Protein AF-A0A094IET1-F1 (afdb_monomer_lite)

Radius of gyration: 35.55 Å; chains: 1; bounding box: 64×33×106 Å

Sequence (280 aa):
ASGRKVSKEGTVVDANGDTIARLTDGDVSRCAGKEIDDEGDVVDGKGNRVGSVMLLADIPAPEEPKESPEEAEERKQLEQDKNLAKQMASCVQQSIDKIQPILKMITEAIESAERQPKEELDEQKLVDTVKPLLEQGGQILQEANGVIRGLDPDGRIQANAKHKSASREATPEEYHLAEVLKELAGNVSQTIEGAKKKIAGMPHAKKELNPLWALLAEPLGQILAAVGLLLSGVLGLVGKLLSGLGLGGLVNNLLGGLGIKGILEGLGLGSVTKSLTGRK

Secondary structure (DSSP, 8-state):
-TT-BB-TTSEEE-TTS-EEEEEEEE-HHHHBTPEE-TTSEEE-TTS-EEEEEEETTTSPPP------HHHHHHHHHHHHHHHHHHHHHHHHHHHHHHHHHHHHHHHHHHHHHHTS-TTT--HHHHHHHHHHHHHHHHHHHHHHHHHHHHH-TT-HHHHHHHHHHHHT---HHHHHHHHHHHHHHHHHHHHHHHHHHHGGG-HHHHHHHTGGGHHHHHHHHHHHHHHT---HHHHHHHHHHHHHTT-HHHHHHHHHHTTTHHHHHHTTTHHHHHTTS---

Structure (mmCIF, N/CA/C/O backbone):
data_AF-A0A094IET1-F1
#
_entry.id   AF-A0A094IET1-F1
#
loop_
_atom_site.group_PDB
_atom_site.id
_atom_site.type_symbol
_atom_site.label_atom_id
_atom_site.label_alt_id
_atom_site.label_comp_id
_atom_site.label_asym_id
_atom_site.label_entity_id
_atom_site.label_seq_id
_atom_site.pdbx_PDB_ins_code
_atom_site.Cartn_x
_atom_site.Cartn_y
_atom_site.Cartn_z
_atom_site.occupancy
_atom_site.B_iso_or_equiv
_atom_site.auth_seq_id
_atom_site.auth_comp_id
_atom_site.auth_asym_id
_atom_site.auth_atom_id
_atom_site.pdbx_PDB_model_num
ATOM 1 N N . ALA A 1 1 ? 27.327 -2.718 -64.762 1.00 59.81 1 ALA A N 1
ATOM 2 C CA . ALA A 1 1 ? 26.187 -2.009 -65.386 1.00 59.81 1 ALA A CA 1
ATOM 3 C C . ALA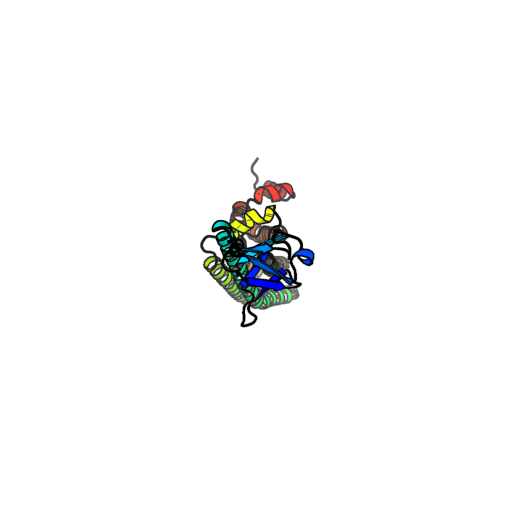 A 1 1 ? 26.502 -1.488 -66.802 1.00 59.81 1 ALA A C 1
ATOM 5 O O . ALA A 1 1 ? 25.695 -0.734 -67.335 1.00 59.81 1 ALA A O 1
ATOM 6 N N . SER A 1 2 ? 27.608 -1.932 -67.418 1.00 72.31 2 SER A N 1
ATOM 7 C CA . SER A 1 2 ? 28.093 -1.466 -68.726 1.00 72.31 2 SER A CA 1
ATOM 8 C C . SER A 1 2 ? 27.047 -1.539 -69.844 1.00 72.31 2 SER A C 1
ATOM 10 O O . SER A 1 2 ? 26.213 -2.454 -69.865 1.00 72.31 2 SER A O 1
ATOM 12 N N . GLY A 1 3 ? 27.063 -0.536 -70.725 1.00 72.12 3 GLY A N 1
ATOM 13 C CA . GLY A 1 3 ? 26.181 -0.399 -71.888 1.00 72.12 3 GLY A CA 1
ATOM 14 C C . GLY A 1 3 ? 24.746 0.034 -71.566 1.00 72.12 3 GLY A C 1
ATOM 15 O O . GLY A 1 3 ? 23.892 0.095 -72.453 1.00 72.12 3 GLY A O 1
ATOM 16 N N . ARG A 1 4 ? 24.434 0.319 -70.293 1.00 83.50 4 ARG A N 1
ATOM 17 C CA . ARG A 1 4 ? 23.112 0.798 -69.852 1.00 83.50 4 ARG A CA 1
ATOM 18 C C . ARG A 1 4 ? 23.109 2.307 -69.639 1.00 83.50 4 ARG A C 1
ATOM 20 O O . ARG A 1 4 ? 24.157 2.940 -69.553 1.00 83.50 4 ARG A O 1
ATOM 27 N N . LYS A 1 5 ? 21.907 2.884 -69.560 1.00 85.50 5 LYS A N 1
ATOM 28 C CA . LYS A 1 5 ? 21.706 4.328 -69.404 1.00 85.50 5 LYS A CA 1
ATOM 29 C C . LYS A 1 5 ? 21.165 4.687 -68.030 1.00 85.50 5 LYS A C 1
ATOM 31 O O . LYS A 1 5 ? 20.349 3.955 -67.474 1.00 85.50 5 LYS A O 1
ATOM 36 N N . VAL A 1 6 ? 21.585 5.843 -67.523 1.00 86.81 6 VAL A N 1
ATOM 37 C CA . VAL A 1 6 ? 21.061 6.414 -66.274 1.00 86.81 6 VAL A CA 1
ATOM 38 C C . VAL A 1 6 ? 19.682 7.039 -66.527 1.00 86.81 6 VAL A C 1
ATOM 40 O O . VAL A 1 6 ? 19.476 7.728 -67.529 1.00 86.81 6 VAL A O 1
ATOM 43 N N . SER A 1 7 ? 18.729 6.801 -65.631 1.00 86.06 7 SER A N 1
ATOM 44 C CA . SER A 1 7 ? 17.385 7.384 -65.636 1.00 86.06 7 SER A CA 1
ATOM 45 C C . SER A 1 7 ? 17.404 8.876 -65.270 1.00 86.06 7 SER A C 1
ATOM 47 O O . SER A 1 7 ? 18.444 9.439 -64.918 1.00 86.06 7 SER A O 1
ATOM 49 N N . LYS A 1 8 ? 16.245 9.544 -65.331 1.00 85.62 8 LYS A N 1
ATOM 50 C CA . LYS A 1 8 ? 16.121 10.948 -64.889 1.00 85.62 8 LYS A CA 1
ATOM 51 C C . LYS A 1 8 ? 16.218 11.086 -63.369 1.00 85.62 8 LYS A C 1
ATOM 53 O O . LYS A 1 8 ? 16.448 12.176 -62.862 1.00 85.62 8 LYS A O 1
ATOM 58 N N . GLU A 1 9 ? 16.066 9.976 -62.664 1.00 81.19 9 GLU A N 1
ATOM 59 C CA . GLU A 1 9 ? 16.089 9.852 -61.216 1.00 81.19 9 GLU A CA 1
ATOM 60 C C . GLU A 1 9 ? 17.484 9.452 -60.695 1.00 81.19 9 GLU A C 1
ATOM 62 O O . GLU A 1 9 ? 17.670 9.280 -59.491 1.00 81.19 9 GLU A O 1
ATOM 67 N N . GLY A 1 10 ? 18.480 9.307 -61.582 1.00 83.38 10 GLY A N 1
ATOM 68 C CA . GLY A 1 10 ? 19.846 8.926 -61.207 1.00 83.38 10 GLY A CA 1
ATOM 69 C C . GLY A 1 10 ? 20.001 7.435 -60.895 1.00 83.38 10 GLY A C 1
ATOM 70 O O . GLY A 1 10 ? 20.900 7.047 -60.150 1.00 83.38 10 GLY A O 1
ATOM 71 N N . THR A 1 11 ? 19.122 6.591 -61.432 1.00 87.00 11 THR A N 1
ATOM 72 C CA . THR A 1 11 ? 19.126 5.136 -61.238 1.00 87.00 11 THR A CA 1
ATOM 73 C C . THR A 1 11 ? 19.386 4.399 -62.548 1.00 87.00 11 THR A C 1
ATOM 75 O O . THR A 1 11 ? 19.194 4.941 -63.632 1.00 87.00 11 THR A O 1
ATOM 78 N N . VAL A 1 12 ? 19.845 3.155 -62.472 1.00 87.62 12 VAL A N 1
ATOM 79 C CA . VAL A 1 12 ? 20.101 2.306 -63.641 1.00 87.62 12 VAL A CA 1
ATOM 80 C C . VAL A 1 12 ? 19.216 1.083 -63.532 1.00 87.62 12 VAL A C 1
ATOM 82 O O . VAL A 1 12 ? 19.286 0.372 -62.530 1.00 87.62 12 VAL A O 1
ATOM 85 N N . VAL A 1 13 ? 18.402 0.842 -64.556 1.00 85.75 13 VAL A N 1
ATOM 86 C CA . VAL A 1 13 ? 17.467 -0.287 -64.607 1.00 85.75 13 VAL A CA 1
ATOM 87 C C . VAL A 1 13 ? 17.953 -1.373 -65.562 1.00 85.75 13 VAL A C 1
ATOM 89 O O . VAL A 1 13 ? 18.669 -1.094 -66.529 1.00 85.75 13 VAL A O 1
ATOM 92 N N . ASP A 1 14 ? 17.598 -2.620 -65.282 1.00 83.56 14 ASP A N 1
ATOM 93 C CA . ASP A 1 14 ? 17.849 -3.753 -66.163 1.00 83.56 14 ASP A CA 1
ATOM 94 C C . ASP A 1 14 ? 16.720 -3.964 -67.195 1.00 83.56 14 ASP A C 1
ATOM 96 O O . ASP A 1 14 ? 15.820 -3.137 -67.348 1.00 83.56 14 ASP A O 1
ATOM 100 N N . ALA A 1 15 ? 16.792 -5.062 -67.954 1.00 79.50 15 ALA A N 1
ATOM 101 C CA . ALA A 1 15 ? 15.820 -5.381 -69.002 1.00 79.50 15 ALA A CA 1
ATOM 102 C C . ALA A 1 15 ? 14.432 -5.775 -68.461 1.00 79.50 15 ALA A C 1
ATOM 104 O O . ALA A 1 15 ? 13.459 -5.720 -69.211 1.00 79.50 15 ALA A O 1
ATOM 105 N N . ASN A 1 16 ? 14.339 -6.154 -67.185 1.00 75.44 16 ASN A N 1
ATOM 106 C CA . ASN A 1 16 ? 13.088 -6.489 -66.509 1.00 75.44 16 ASN A CA 1
ATOM 107 C C . ASN A 1 16 ? 12.439 -5.250 -65.867 1.00 75.44 16 ASN A C 1
ATOM 109 O O . ASN A 1 16 ? 11.301 -5.323 -65.409 1.00 75.44 16 ASN A O 1
ATOM 113 N N . GLY A 1 17 ? 13.137 -4.108 -65.877 1.00 75.31 17 GLY A N 1
ATOM 114 C CA . GLY A 1 17 ? 12.711 -2.870 -65.228 1.00 75.31 17 GLY A CA 1
ATOM 115 C C . GLY A 1 17 ? 13.178 -2.745 -63.776 1.00 75.31 17 GLY A C 1
ATOM 116 O O . GLY A 1 17 ? 12.810 -1.775 -63.113 1.00 75.31 17 GLY A O 1
ATOM 117 N N . ASP A 1 18 ? 14.005 -3.671 -63.288 1.00 80.88 18 ASP A N 1
ATOM 118 C CA . ASP A 1 18 ? 14.510 -3.656 -61.918 1.00 80.88 18 ASP A CA 1
ATOM 119 C C . ASP A 1 18 ? 15.703 -2.708 -61.792 1.00 80.88 18 ASP A C 1
ATOM 121 O O . ASP A 1 18 ? 16.569 -2.643 -62.666 1.00 80.88 18 ASP A O 1
ATOM 125 N N . THR A 1 19 ? 15.776 -1.955 -60.691 1.00 83.56 19 THR A N 1
ATOM 126 C CA . THR A 1 19 ? 16.899 -1.034 -60.468 1.00 83.56 19 THR A CA 1
ATOM 127 C C . THR A 1 19 ? 18.116 -1.803 -59.964 1.00 83.56 19 THR A C 1
ATOM 129 O O . THR A 1 19 ? 18.064 -2.428 -58.911 1.00 83.56 19 THR A O 1
ATOM 132 N N . ILE A 1 20 ? 19.228 -1.721 -60.694 1.00 84.75 20 ILE A N 1
ATOM 133 C CA . ILE A 1 20 ? 20.457 -2.484 -60.431 1.00 84.75 20 ILE A CA 1
ATOM 134 C C . ILE A 1 20 ? 21.641 -1.617 -59.988 1.00 84.75 20 ILE A C 1
ATOM 136 O O . ILE A 1 20 ? 22.591 -2.132 -59.403 1.00 84.75 20 ILE A O 1
ATOM 140 N N . ALA A 1 21 ? 21.610 -0.308 -60.246 1.00 84.75 21 ALA A N 1
ATOM 141 C CA . ALA A 1 21 ? 22.667 0.618 -59.839 1.00 84.75 21 ALA A CA 1
ATOM 142 C C . ALA A 1 21 ? 22.110 2.017 -59.560 1.00 84.75 21 ALA A C 1
ATOM 144 O O . ALA A 1 21 ? 21.027 2.374 -60.033 1.00 84.75 21 ALA A O 1
ATOM 145 N N . ARG A 1 22 ? 22.867 2.828 -58.822 1.00 87.62 22 ARG A N 1
ATOM 146 C CA . ARG A 1 22 ? 22.535 4.226 -58.536 1.00 87.62 22 ARG A CA 1
ATOM 147 C C . ARG A 1 22 ? 23.748 5.119 -58.757 1.00 87.62 22 ARG A C 1
ATOM 149 O O . ARG A 1 22 ? 24.870 4.716 -58.469 1.00 87.62 22 ARG A O 1
ATOM 156 N N . LEU A 1 23 ? 23.509 6.330 -59.254 1.00 87.31 23 LEU A N 1
ATOM 157 C CA . LEU A 1 23 ? 24.521 7.375 -59.359 1.00 87.31 23 LEU A CA 1
ATOM 158 C C . LEU A 1 23 ? 25.031 7.732 -57.957 1.00 87.31 23 LEU A C 1
ATOM 160 O O . LEU A 1 23 ? 24.242 8.112 -57.089 1.00 87.31 23 LEU A O 1
ATOM 164 N N . THR A 1 24 ? 26.334 7.581 -57.743 1.00 84.25 24 THR A N 1
ATOM 165 C CA . THR A 1 24 ? 27.020 7.910 -56.485 1.00 84.25 24 THR A CA 1
ATOM 166 C C . THR A 1 24 ? 27.836 9.193 -56.592 1.00 84.25 24 THR A C 1
ATOM 168 O O . THR A 1 24 ? 28.062 9.842 -55.574 1.00 84.25 24 THR A O 1
ATOM 171 N N . ASP A 1 25 ? 28.225 9.586 -57.807 1.00 83.25 25 ASP A N 1
ATOM 172 C CA . ASP A 1 25 ? 28.985 10.805 -58.085 1.00 83.25 25 ASP A CA 1
ATOM 173 C C . ASP A 1 25 ? 28.524 11.463 -59.399 1.00 83.25 25 ASP A C 1
ATOM 175 O O . ASP A 1 25 ? 28.204 10.774 -60.371 1.00 83.25 25 ASP A O 1
ATOM 179 N N . GLY A 1 26 ? 28.501 12.799 -59.436 1.00 83.88 26 GLY A N 1
ATOM 180 C CA . GLY A 1 26 ? 28.049 13.604 -60.580 1.00 83.88 26 GLY A CA 1
ATOM 181 C C . GLY A 1 26 ? 26.620 14.169 -60.475 1.00 83.88 26 GLY A C 1
ATOM 182 O O . GLY A 1 26 ? 25.814 13.783 -59.632 1.00 83.88 26 GLY A O 1
ATOM 183 N N . ASP A 1 27 ? 26.299 15.129 -61.350 1.00 85.56 27 ASP A N 1
ATOM 184 C CA . ASP A 1 27 ? 24.968 15.756 -61.418 1.00 85.56 27 ASP A CA 1
ATOM 185 C C . ASP A 1 27 ? 24.009 14.884 -62.243 1.00 85.56 27 ASP A C 1
ATOM 187 O O . ASP A 1 27 ? 24.266 14.598 -63.419 1.00 85.56 27 ASP A O 1
ATOM 191 N N . VAL A 1 28 ? 22.875 14.503 -61.647 1.00 87.25 28 VAL A N 1
ATOM 192 C CA . VAL A 1 28 ? 21.819 13.693 -62.278 1.00 87.25 28 VAL A CA 1
ATOM 193 C C . VAL A 1 28 ? 21.361 14.300 -63.605 1.00 87.25 28 VAL A C 1
ATOM 195 O O . VAL A 1 28 ? 21.174 13.575 -64.579 1.00 87.25 28 VAL A O 1
ATOM 198 N N . SER A 1 29 ? 21.269 15.627 -63.695 1.00 84.75 29 SER A N 1
ATOM 199 C CA . SER A 1 29 ? 20.836 16.324 -64.915 1.00 84.75 29 SER A CA 1
ATOM 200 C C . SER A 1 29 ? 21.821 16.145 -66.072 1.00 84.75 29 SER A C 1
ATOM 202 O O . SER A 1 29 ? 21.431 16.173 -67.239 1.00 84.75 29 SER A O 1
ATOM 204 N N . ARG A 1 30 ? 23.109 15.961 -65.756 1.00 84.56 30 ARG A N 1
ATOM 205 C CA . ARG A 1 30 ? 24.185 15.748 -66.736 1.00 84.56 30 ARG A CA 1
ATOM 206 C C . ARG A 1 30 ? 24.368 14.271 -67.084 1.00 84.56 30 ARG A C 1
ATOM 208 O O . ARG A 1 30 ? 24.787 13.971 -68.203 1.00 84.56 30 ARG A O 1
ATOM 215 N N . CYS A 1 31 ? 24.044 13.383 -66.146 1.00 85.88 31 CYS A N 1
ATOM 216 C CA . CYS A 1 31 ? 24.203 11.936 -66.270 1.00 85.88 31 CYS A CA 1
ATOM 217 C C . CYS A 1 31 ? 22.974 11.242 -66.880 1.00 85.88 31 CYS A C 1
ATOM 219 O O . CYS A 1 31 ? 23.114 10.196 -67.508 1.00 85.88 31 CYS A O 1
ATOM 221 N N . ALA A 1 32 ? 21.776 11.816 -66.748 1.00 87.44 32 ALA A N 1
ATOM 222 C CA . ALA A 1 32 ? 20.548 11.233 -67.280 1.00 87.44 32 ALA A CA 1
ATOM 223 C C . ALA A 1 32 ? 20.629 11.004 -68.802 1.00 87.44 32 ALA A C 1
ATOM 225 O O . ALA A 1 32 ? 20.955 11.898 -69.587 1.00 87.44 32 ALA A O 1
ATOM 226 N N . GLY A 1 33 ? 20.318 9.781 -69.230 1.00 83.56 33 GLY A N 1
ATOM 227 C CA . GLY A 1 33 ? 20.360 9.343 -70.626 1.00 83.56 33 GLY A CA 1
ATOM 228 C C . GLY A 1 33 ? 21.762 9.078 -71.189 1.00 83.56 33 GLY A C 1
ATOM 229 O O . GLY A 1 33 ? 21.866 8.737 -72.372 1.00 83.56 33 GLY A O 1
ATOM 230 N N . LYS A 1 34 ? 22.820 9.229 -70.380 1.00 87.56 34 LYS A N 1
ATOM 231 C CA . LYS A 1 34 ? 24.206 8.895 -70.737 1.00 87.56 34 LYS A CA 1
ATOM 232 C C . LYS A 1 34 ? 24.506 7.422 -70.493 1.00 87.56 34 LYS A C 1
ATOM 234 O O . LYS A 1 34 ? 23.811 6.773 -69.715 1.00 87.56 34 LYS A O 1
ATOM 239 N N . GLU A 1 35 ? 25.499 6.916 -71.213 1.00 86.50 35 GLU A N 1
ATOM 240 C CA . GLU A 1 35 ? 25.913 5.515 -71.170 1.00 86.50 35 GLU A CA 1
ATOM 241 C C . GLU A 1 35 ? 26.947 5.293 -70.067 1.00 86.50 35 GLU A C 1
ATOM 243 O O . GLU A 1 35 ? 27.701 6.204 -69.719 1.00 86.50 35 GLU A O 1
ATOM 248 N N . ILE A 1 36 ? 26.924 4.093 -69.498 1.00 87.00 36 ILE A N 1
ATOM 249 C CA . ILE A 1 36 ? 27.855 3.647 -68.466 1.00 87.00 36 ILE A CA 1
ATOM 250 C C . ILE A 1 36 ? 28.893 2.751 -69.130 1.00 87.00 36 ILE A C 1
ATOM 252 O O . ILE A 1 36 ? 28.515 1.812 -69.838 1.00 87.00 36 ILE A O 1
ATOM 256 N N . ASP A 1 37 ? 30.168 3.028 -68.898 1.00 85.19 37 ASP A N 1
ATOM 257 C CA . ASP A 1 37 ? 31.270 2.223 -69.416 1.00 85.19 37 ASP A CA 1
ATOM 258 C C . ASP A 1 37 ? 31.523 0.945 -68.588 1.00 85.19 37 ASP A C 1
ATOM 260 O O . ASP A 1 37 ? 30.786 0.598 -67.654 1.00 85.19 37 ASP A O 1
ATOM 264 N N . ASP A 1 38 ? 32.559 0.200 -68.974 1.00 82.44 38 ASP A N 1
ATOM 265 C CA . ASP A 1 38 ? 32.956 -1.051 -68.321 1.00 82.44 38 ASP A CA 1
ATOM 266 C C . ASP A 1 38 ? 33.498 -0.848 -66.899 1.00 82.44 38 ASP A C 1
ATOM 268 O O . ASP A 1 38 ? 33.454 -1.781 -66.095 1.00 82.44 38 ASP A O 1
ATOM 272 N N . GLU A 1 39 ? 33.945 0.365 -66.567 1.00 77.75 39 GLU A N 1
ATOM 273 C CA . GLU A 1 39 ? 34.482 0.730 -65.253 1.00 77.75 39 GLU A CA 1
ATOM 274 C C . GLU A 1 39 ? 33.386 1.233 -64.294 1.00 77.75 39 GLU A C 1
ATOM 276 O O . GLU A 1 39 ? 33.632 1.400 -63.101 1.00 77.75 39 GLU A O 1
ATOM 281 N N . GLY A 1 40 ? 32.146 1.391 -64.777 1.00 80.38 40 GLY A N 1
ATOM 282 C CA . GLY A 1 40 ? 31.022 1.893 -63.980 1.00 80.38 40 GLY A CA 1
ATOM 283 C C . GLY A 1 40 ? 30.913 3.417 -63.979 1.00 80.38 40 GLY A C 1
ATOM 284 O O . GLY A 1 40 ? 30.133 3.985 -63.210 1.00 80.38 40 GLY A O 1
ATOM 285 N N . ASP A 1 41 ? 31.643 4.083 -64.863 1.00 87.50 41 ASP A N 1
ATOM 286 C CA . ASP A 1 41 ? 31.614 5.521 -65.024 1.00 87.50 41 ASP A CA 1
ATOM 287 C C . ASP A 1 41 ? 30.605 5.948 -66.091 1.00 87.50 41 ASP A C 1
ATOM 289 O O . ASP A 1 41 ? 30.363 5.280 -67.095 1.00 87.50 41 ASP A O 1
ATOM 293 N N . VAL A 1 42 ? 29.961 7.088 -65.849 1.00 88.75 42 VAL A N 1
ATOM 294 C CA . VAL A 1 42 ? 28.991 7.678 -66.770 1.00 88.75 42 VAL A CA 1
ATOM 295 C C . VAL A 1 42 ? 29.744 8.580 -67.734 1.00 88.75 42 VAL A C 1
ATOM 297 O O . VAL A 1 42 ? 30.345 9.569 -67.308 1.00 88.75 42 VAL A O 1
ATOM 300 N N . VAL A 1 43 ? 29.673 8.284 -69.031 1.00 88.50 43 VAL A N 1
ATOM 301 C CA . VAL A 1 43 ? 30.421 9.002 -70.073 1.00 88.50 43 VAL A CA 1
ATOM 302 C C . VAL A 1 43 ? 29.513 9.823 -70.989 1.00 88.50 43 VAL A C 1
ATOM 304 O O . VAL A 1 43 ? 28.387 9.446 -71.323 1.00 88.50 43 VAL A O 1
ATOM 307 N N . ASP A 1 44 ? 29.987 10.998 -71.403 1.00 85.12 44 ASP A N 1
ATOM 308 C CA . ASP A 1 44 ? 29.312 11.813 -72.411 1.00 85.12 44 ASP A CA 1
ATOM 309 C C . ASP A 1 44 ? 29.569 11.304 -73.844 1.00 85.12 44 ASP A C 1
ATOM 311 O O . ASP A 1 44 ? 30.369 10.406 -74.086 1.00 85.12 44 ASP A O 1
ATOM 315 N N . GLY A 1 45 ? 28.904 11.899 -74.842 1.00 79.69 45 GLY A N 1
ATOM 316 C CA . GLY A 1 45 ? 29.069 11.501 -76.250 1.00 79.69 45 GLY A CA 1
ATOM 317 C C . GLY A 1 45 ? 30.455 11.792 -76.848 1.00 79.69 45 GLY A C 1
ATOM 318 O O . GLY A 1 45 ? 30.673 11.502 -78.019 1.00 79.69 45 GLY A O 1
ATOM 319 N N . LYS A 1 46 ? 31.369 12.399 -76.080 1.00 80.62 46 LYS A N 1
ATOM 320 C CA . LYS A 1 46 ? 32.776 12.622 -76.435 1.00 80.62 46 LYS A CA 1
ATOM 321 C C . LYS A 1 46 ? 33.715 11.684 -75.658 1.00 80.62 46 LYS A C 1
ATOM 323 O O . LYS A 1 46 ? 34.925 11.802 -75.826 1.00 80.62 46 LYS A O 1
ATOM 328 N N . GLY A 1 47 ? 33.175 10.784 -74.832 1.00 78.06 47 GLY A N 1
ATOM 329 C CA . GLY A 1 47 ? 33.936 9.853 -74.001 1.00 78.06 47 GLY A CA 1
ATOM 330 C C . GLY A 1 47 ? 34.484 10.461 -72.708 1.00 78.06 47 GLY A C 1
ATOM 331 O O . GLY A 1 47 ? 35.348 9.856 -72.085 1.00 78.06 47 GLY A O 1
ATOM 332 N N . ASN A 1 48 ? 34.027 11.649 -72.290 1.00 84.94 48 ASN A N 1
ATOM 333 C CA . ASN A 1 48 ? 34.460 12.226 -71.015 1.00 84.94 48 ASN A CA 1
ATOM 334 C C . ASN A 1 48 ? 33.588 11.714 -69.869 1.00 84.94 48 ASN A C 1
ATOM 336 O O . ASN A 1 48 ? 32.359 11.746 -69.963 1.00 84.94 48 ASN A O 1
ATOM 340 N N . ARG A 1 49 ? 34.224 11.350 -68.753 1.00 89.12 49 ARG A N 1
ATOM 341 C CA . ARG A 1 49 ? 33.559 11.010 -67.491 1.00 89.12 49 ARG A CA 1
ATOM 342 C C . ARG A 1 49 ? 32.785 12.212 -66.938 1.00 89.12 49 ARG A C 1
ATOM 344 O O . ARG A 1 49 ? 33.356 13.280 -66.715 1.00 89.12 49 ARG A O 1
ATOM 351 N N . VAL A 1 50 ? 31.486 12.038 -66.707 1.00 88.56 50 VAL A N 1
ATOM 352 C CA . VAL A 1 50 ? 30.575 13.049 -66.133 1.00 88.56 50 VAL A CA 1
ATOM 353 C C . VAL A 1 50 ? 29.952 12.630 -64.799 1.00 88.56 50 VAL A C 1
ATOM 355 O O . VAL A 1 50 ? 29.356 13.477 -64.132 1.00 88.56 50 VAL A O 1
ATOM 358 N N . GLY A 1 51 ? 30.109 11.367 -64.402 1.00 88.56 51 GLY A N 1
ATOM 359 C CA . GLY A 1 51 ? 29.660 10.825 -63.121 1.00 88.56 51 GLY A CA 1
ATOM 360 C C . GLY A 1 51 ? 30.074 9.365 -62.956 1.00 88.56 51 GLY A C 1
ATOM 361 O O . GLY A 1 51 ? 30.781 8.830 -63.807 1.00 88.56 51 GLY A O 1
ATOM 362 N N . SER A 1 52 ? 29.617 8.720 -61.885 1.00 87.06 52 SER A N 1
ATOM 363 C CA . SER A 1 52 ? 29.888 7.307 -61.597 1.00 87.06 52 SER A CA 1
ATOM 364 C C . SER A 1 52 ? 28.688 6.649 -60.928 1.00 87.06 52 SER A C 1
ATOM 366 O O . SER A 1 52 ? 27.966 7.288 -60.154 1.00 87.06 52 SER A O 1
ATOM 368 N N . VAL A 1 53 ? 28.446 5.381 -61.253 1.00 86.00 53 VAL A N 1
ATOM 369 C CA . VAL A 1 53 ? 27.356 4.589 -60.679 1.00 86.00 53 VAL A CA 1
ATOM 370 C C . VAL A 1 53 ? 27.918 3.438 -59.858 1.00 86.00 53 VAL A C 1
ATOM 372 O O . VAL A 1 53 ? 28.866 2.772 -60.257 1.00 86.00 53 VAL A O 1
ATOM 375 N N . MET A 1 54 ? 27.276 3.147 -58.732 1.00 82.81 54 MET A N 1
ATOM 376 C CA . MET A 1 54 ? 27.584 1.970 -57.925 1.00 82.81 54 MET A CA 1
ATOM 377 C C . MET A 1 54 ? 26.409 0.999 -57.976 1.00 82.81 54 MET A C 1
ATOM 379 O O . MET A 1 54 ? 25.243 1.412 -57.946 1.00 82.81 54 MET A O 1
ATOM 383 N N . LEU A 1 55 ? 26.702 -0.296 -58.104 1.00 82.19 55 LEU A N 1
ATOM 384 C CA . LEU A 1 55 ? 25.670 -1.328 -58.088 1.00 82.19 55 LEU A CA 1
ATOM 385 C C . LEU A 1 55 ? 24.970 -1.321 -56.731 1.00 82.19 55 LEU A C 1
ATOM 387 O O . LEU A 1 55 ? 25.615 -1.197 -55.696 1.00 82.19 55 LEU A O 1
ATOM 391 N N . LEU A 1 56 ? 23.651 -1.499 -56.730 1.00 72.00 56 LEU A N 1
ATOM 392 C CA . LEU A 1 56 ? 22.870 -1.554 -55.490 1.00 72.00 56 LEU A CA 1
ATOM 393 C C . LEU A 1 56 ? 23.312 -2.697 -54.567 1.00 72.00 56 LEU A C 1
ATOM 395 O O . LEU A 1 56 ? 23.216 -2.552 -53.356 1.00 72.00 56 LEU A O 1
ATOM 399 N N . ALA A 1 57 ? 23.833 -3.791 -55.130 1.00 67.38 57 ALA A N 1
ATOM 400 C CA . ALA A 1 57 ? 24.413 -4.898 -54.370 1.00 67.38 57 ALA A CA 1
ATOM 401 C C . ALA A 1 57 ? 25.724 -4.526 -53.646 1.00 67.38 57 ALA A C 1
ATOM 403 O O . ALA A 1 57 ? 26.051 -5.151 -52.641 1.00 67.38 57 ALA A O 1
ATOM 404 N N . ASP A 1 58 ? 26.435 -3.505 -54.135 1.00 67.69 58 ASP A N 1
ATOM 405 C CA . ASP A 1 58 ? 27.718 -3.034 -53.599 1.00 67.69 58 ASP A CA 1
ATOM 406 C C . ASP A 1 58 ? 27.561 -1.775 -52.729 1.00 67.69 58 ASP A C 1
ATOM 408 O O . ASP A 1 58 ? 28.522 -1.328 -52.104 1.00 67.69 58 ASP A O 1
ATOM 412 N N . ILE A 1 59 ? 26.356 -1.189 -52.667 1.00 63.38 59 ILE A N 1
ATOM 413 C CA . ILE A 1 59 ? 26.020 -0.161 -51.678 1.00 63.38 59 ILE A CA 1
ATOM 414 C C . ILE A 1 59 ? 25.870 -0.882 -50.337 1.00 63.38 59 ILE A C 1
ATOM 416 O O . ILE A 1 59 ? 24.902 -1.632 -50.180 1.00 63.38 59 ILE A O 1
ATOM 420 N N . PRO A 1 60 ? 26.783 -0.686 -49.361 1.00 58.72 60 PRO A N 1
ATOM 421 C CA . PRO A 1 60 ? 26.571 -1.231 -48.031 1.00 58.72 60 PRO A CA 1
ATOM 422 C C . PRO A 1 60 ? 25.226 -0.704 -47.532 1.00 58.72 60 PRO A C 1
ATOM 424 O O . PRO A 1 60 ? 24.989 0.508 -47.529 1.00 58.72 60 PRO A O 1
ATOM 427 N N . ALA A 1 61 ? 24.318 -1.620 -47.184 1.00 58.62 61 ALA A N 1
ATOM 428 C CA . ALA A 1 61 ? 23.056 -1.252 -46.563 1.00 58.62 61 ALA A CA 1
ATOM 429 C C . ALA A 1 61 ? 23.364 -0.317 -45.381 1.00 58.62 61 ALA A C 1
ATOM 431 O O . ALA A 1 61 ? 24.345 -0.575 -44.674 1.00 58.62 61 ALA A O 1
ATOM 432 N N . PRO A 1 62 ? 22.583 0.758 -45.158 1.00 56.12 62 PRO A N 1
ATOM 433 C CA . PRO A 1 62 ? 22.727 1.543 -43.943 1.00 56.12 62 PRO A CA 1
ATOM 434 C C . PRO A 1 62 ? 22.695 0.570 -42.768 1.00 56.12 62 PRO A C 1
ATOM 436 O O . PRO A 1 62 ? 21.726 -0.178 -42.628 1.00 56.12 62 PRO A O 1
ATOM 439 N N . GLU A 1 63 ? 23.767 0.515 -41.978 1.00 56.56 63 GLU A N 1
ATOM 440 C CA . GLU A 1 63 ? 23.724 -0.234 -40.732 1.00 56.56 63 GLU A CA 1
ATOM 441 C C . GLU A 1 63 ? 22.633 0.428 -39.892 1.00 56.56 63 GLU A C 1
ATOM 443 O O . GLU A 1 63 ? 22.788 1.565 -39.440 1.00 56.56 63 GLU A O 1
ATOM 448 N N . GLU A 1 64 ? 21.486 -0.242 -39.744 1.00 55.28 64 GLU A N 1
ATOM 449 C CA . GLU A 1 64 ? 20.522 0.148 -38.723 1.00 55.28 64 GLU A CA 1
ATOM 450 C C . GLU A 1 64 ? 21.298 0.246 -37.405 1.00 55.28 64 GLU A C 1
ATOM 452 O O . GLU A 1 64 ? 22.103 -0.655 -37.133 1.00 55.28 64 GLU A O 1
ATOM 457 N N . PRO A 1 65 ? 21.122 1.317 -36.607 1.00 56.88 65 PRO A N 1
ATOM 458 C CA . PRO A 1 65 ? 21.783 1.423 -35.319 1.00 56.88 65 PRO A CA 1
ATOM 459 C C . PRO A 1 65 ? 21.488 0.158 -34.512 1.00 56.88 65 PRO A C 1
ATOM 461 O O . PRO A 1 65 ? 20.369 -0.047 -34.039 1.00 56.88 65 PRO A O 1
ATOM 464 N N . LYS A 1 66 ? 22.479 -0.731 -34.402 1.00 64.19 66 LYS A N 1
ATOM 465 C CA . LYS A 1 66 ? 22.383 -1.904 -33.544 1.00 64.19 66 LYS A CA 1
ATOM 466 C C . LYS A 1 66 ? 22.470 -1.376 -32.126 1.00 64.19 66 LYS A C 1
ATOM 468 O O . LYS A 1 66 ? 23.531 -0.931 -31.698 1.00 64.19 66 LYS A O 1
ATOM 473 N N . GLU A 1 67 ? 21.330 -1.381 -31.451 1.00 70.19 67 GLU A N 1
ATOM 474 C CA . GLU A 1 67 ? 21.221 -1.152 -30.015 1.00 70.19 67 GLU A CA 1
ATOM 475 C C . GLU A 1 67 ? 22.349 -1.888 -29.281 1.00 70.19 67 GLU A C 1
ATOM 477 O O . GLU A 1 67 ? 22.621 -3.065 -29.559 1.00 70.19 67 GLU A O 1
ATOM 482 N N . SER A 1 68 ? 23.035 -1.187 -28.378 1.00 84.12 68 SER A N 1
ATOM 483 C CA . SER A 1 68 ? 24.109 -1.812 -27.610 1.00 84.12 68 SER A CA 1
ATOM 484 C C . SER A 1 68 ? 23.532 -2.880 -26.662 1.00 84.12 68 SER A C 1
ATOM 486 O O . SER A 1 68 ? 22.373 -2.786 -26.249 1.00 84.12 68 SER A O 1
ATOM 488 N N . PRO A 1 69 ? 24.305 -3.911 -26.272 1.00 83.38 69 PRO A N 1
ATOM 489 C CA . PRO A 1 69 ? 23.838 -4.891 -25.288 1.00 83.38 69 PRO A CA 1
ATOM 490 C C . PRO A 1 69 ? 23.371 -4.259 -23.967 1.00 83.38 69 PRO A C 1
ATOM 492 O O . PRO A 1 69 ? 22.445 -4.772 -23.346 1.00 83.38 69 PRO A O 1
ATOM 495 N N . GLU A 1 70 ? 23.988 -3.141 -23.573 1.00 84.38 70 GLU A N 1
ATOM 496 C CA . GLU A 1 70 ? 23.668 -2.378 -22.363 1.00 84.38 70 GLU A CA 1
ATOM 497 C C . GLU A 1 70 ? 22.304 -1.682 -22.484 1.00 84.38 70 GLU A C 1
ATOM 499 O O . GLU A 1 70 ? 21.434 -1.884 -21.640 1.00 84.38 70 GLU A O 1
ATOM 504 N N . GLU A 1 71 ? 22.048 -0.978 -23.591 1.00 83.69 71 GLU A N 1
ATOM 505 C CA . GLU A 1 71 ? 20.749 -0.338 -23.860 1.00 83.69 71 GLU A CA 1
ATOM 506 C C . GLU A 1 71 ? 19.600 -1.362 -23.928 1.00 83.69 71 GLU A C 1
ATOM 508 O O . GLU A 1 71 ? 18.491 -1.106 -23.443 1.00 83.69 71 GLU A O 1
ATOM 513 N N . ALA A 1 72 ? 19.881 -2.548 -24.480 1.00 83.88 72 ALA A N 1
ATOM 514 C CA . ALA A 1 72 ? 18.930 -3.657 -24.552 1.00 83.88 72 ALA A CA 1
ATOM 515 C C . ALA A 1 72 ? 18.605 -4.252 -23.190 1.00 83.88 72 ALA A C 1
ATOM 517 O O . ALA A 1 72 ? 17.471 -4.683 -22.950 1.00 83.88 72 ALA A O 1
ATOM 518 N N . GLU A 1 73 ? 19.582 -4.296 -22.294 1.00 85.50 73 GLU A N 1
ATOM 519 C CA . GLU A 1 73 ? 19.375 -4.764 -20.936 1.00 85.50 73 GLU A CA 1
ATOM 520 C C . GLU A 1 73 ? 18.588 -3.742 -20.112 1.00 85.50 73 GLU A C 1
ATOM 522 O O . GLU A 1 73 ? 17.591 -4.113 -19.489 1.00 85.50 73 GLU A O 1
ATOM 527 N N . GLU A 1 74 ? 18.931 -2.456 -20.200 1.00 84.25 74 GLU A N 1
ATOM 528 C CA . GLU A 1 74 ? 18.197 -1.371 -19.538 1.00 84.25 74 GLU A CA 1
ATOM 529 C C . GLU A 1 74 ? 16.730 -1.312 -19.977 1.00 84.25 74 GLU A C 1
ATOM 531 O O . GLU A 1 74 ? 15.830 -1.214 -19.138 1.00 84.25 74 GLU A O 1
ATOM 536 N N . ARG A 1 75 ? 16.448 -1.447 -21.281 1.00 84.94 75 ARG A N 1
ATOM 537 C CA . ARG A 1 75 ? 15.064 -1.498 -21.778 1.00 84.94 75 ARG A CA 1
ATOM 538 C C . ARG A 1 75 ? 14.294 -2.693 -21.237 1.00 84.94 75 ARG A C 1
ATOM 540 O O . ARG A 1 75 ? 13.143 -2.539 -20.828 1.00 84.94 75 ARG A O 1
ATOM 547 N N . LYS A 1 76 ? 14.909 -3.879 -21.213 1.00 87.44 76 LYS A N 1
ATOM 548 C CA . LYS A 1 76 ? 14.284 -5.081 -20.638 1.00 87.44 76 LYS A CA 1
ATOM 549 C C . LYS A 1 76 ? 14.016 -4.905 -19.150 1.00 87.44 76 LYS A C 1
ATOM 551 O O . LYS A 1 76 ? 12.944 -5.284 -18.684 1.00 87.44 76 LYS A O 1
ATOM 556 N N . GLN A 1 77 ? 14.960 -4.323 -18.415 1.00 85.19 77 GLN A N 1
ATOM 557 C CA . GLN A 1 77 ? 14.804 -4.054 -16.992 1.00 85.19 77 GLN A CA 1
ATOM 558 C C . GLN A 1 77 ? 13.680 -3.046 -16.734 1.00 85.19 77 GLN A C 1
ATOM 560 O O . GLN A 1 77 ? 12.814 -3.308 -15.902 1.00 85.19 77 GLN A O 1
ATOM 565 N N . LEU A 1 78 ? 13.627 -1.949 -17.489 1.00 85.25 78 LEU A N 1
ATOM 566 C CA . LEU A 1 78 ? 12.555 -0.962 -17.390 1.00 85.25 78 LEU A CA 1
ATOM 567 C C . LEU A 1 78 ? 11.182 -1.582 -17.679 1.00 85.25 78 LEU A C 1
ATOM 569 O O . LEU A 1 78 ? 10.210 -1.298 -16.983 1.00 85.25 78 LEU A O 1
ATOM 573 N N . GLU A 1 79 ? 11.089 -2.441 -18.693 1.00 88.94 79 GLU A N 1
ATOM 574 C CA . GLU A 1 79 ? 9.837 -3.110 -19.043 1.00 88.94 79 GLU A CA 1
ATOM 575 C C . GLU A 1 79 ? 9.402 -4.118 -17.966 1.00 88.94 79 GLU A C 1
ATOM 577 O O . GLU A 1 79 ? 8.214 -4.234 -17.659 1.00 88.94 79 GLU A O 1
ATOM 582 N N . GLN A 1 80 ? 10.351 -4.814 -17.335 1.00 88.06 80 GLN A N 1
ATOM 583 C CA . GLN A 1 80 ? 10.077 -5.653 -16.165 1.00 88.06 80 GLN A CA 1
ATOM 584 C C . GLN A 1 80 ? 9.556 -4.823 -14.985 1.00 88.06 80 GLN A C 1
ATOM 586 O O . GLN A 1 80 ? 8.538 -5.194 -14.403 1.00 88.06 80 GLN A O 1
ATOM 591 N N . ASP A 1 81 ? 10.190 -3.687 -14.676 1.00 86.94 81 ASP A N 1
ATOM 592 C CA . ASP A 1 81 ? 9.773 -2.791 -13.588 1.00 86.94 81 ASP A CA 1
ATOM 593 C C . ASP A 1 81 ? 8.345 -2.270 -13.799 1.00 86.94 81 ASP A C 1
ATOM 595 O O . ASP A 1 81 ? 7.528 -2.298 -12.877 1.00 86.94 81 ASP A O 1
ATOM 599 N N . LYS A 1 82 ? 8.007 -1.844 -15.024 1.00 89.44 82 LYS A N 1
ATOM 600 C CA . LYS A 1 82 ? 6.648 -1.394 -15.373 1.00 89.44 82 LYS A CA 1
ATOM 601 C C . LYS A 1 82 ? 5.616 -2.495 -15.173 1.00 89.44 82 LYS A C 1
ATOM 603 O O . LYS A 1 82 ? 4.564 -2.266 -14.573 1.00 89.44 82 LYS A O 1
ATOM 608 N N . ASN A 1 83 ? 5.907 -3.699 -15.668 1.00 92.38 83 ASN A N 1
ATOM 609 C CA . ASN A 1 83 ? 5.005 -4.839 -15.532 1.00 92.38 83 ASN A CA 1
ATOM 610 C C . ASN A 1 83 ? 4.810 -5.232 -14.064 1.00 92.38 83 ASN A C 1
ATOM 612 O O . ASN A 1 83 ? 3.683 -5.503 -13.646 1.00 92.38 83 ASN A O 1
ATOM 616 N N . LEU A 1 84 ? 5.880 -5.188 -13.273 1.00 91.81 84 LEU A N 1
ATOM 617 C CA . LEU A 1 84 ? 5.845 -5.446 -11.841 1.00 91.81 84 LEU A CA 1
ATOM 618 C C . LEU A 1 84 ? 5.002 -4.399 -11.098 1.00 91.81 84 LEU A C 1
ATOM 620 O O . LEU A 1 84 ? 4.076 -4.759 -10.367 1.00 91.81 84 LEU A O 1
ATOM 624 N N . ALA A 1 85 ? 5.232 -3.108 -11.357 1.00 91.25 85 ALA A N 1
ATOM 625 C CA . ALA A 1 85 ? 4.449 -2.021 -10.773 1.00 91.25 85 ALA A CA 1
ATOM 626 C C . ALA A 1 85 ? 2.955 -2.135 -11.122 1.00 91.25 85 ALA A C 1
ATOM 628 O O . ALA A 1 85 ? 2.093 -1.971 -10.257 1.00 91.25 85 ALA A O 1
ATOM 629 N N . LYS A 1 86 ? 2.634 -2.501 -12.369 1.00 95.19 86 LYS A N 1
ATOM 630 C CA . LYS A 1 86 ? 1.257 -2.736 -12.825 1.00 95.19 86 LYS A CA 1
ATOM 631 C C . LYS A 1 86 ? 0.586 -3.903 -12.095 1.00 95.19 86 LYS A C 1
ATOM 633 O O . LYS A 1 86 ? -0.577 -3.793 -11.704 1.00 95.19 86 LYS A O 1
ATOM 638 N N . GLN A 1 87 ? 1.297 -5.012 -11.899 1.00 96.19 87 GLN A N 1
ATOM 639 C CA . GLN A 1 87 ? 0.779 -6.168 -11.161 1.00 96.19 87 GLN A CA 1
ATOM 640 C C . GLN A 1 87 ? 0.545 -5.835 -9.684 1.00 96.19 87 GLN A C 1
ATOM 642 O O . GLN A 1 87 ? -0.519 -6.152 -9.149 1.00 96.19 87 GLN A O 1
ATOM 647 N N . MET A 1 88 ? 1.482 -5.126 -9.049 1.00 94.81 88 MET A N 1
ATOM 648 C CA . MET A 1 88 ? 1.306 -4.630 -7.683 1.00 94.81 88 MET A CA 1
ATOM 649 C C . MET A 1 88 ? 0.106 -3.686 -7.576 1.00 94.81 88 MET A C 1
ATOM 651 O O . MET A 1 88 ? -0.701 -3.834 -6.661 1.00 94.81 88 MET A O 1
ATOM 655 N N . ALA A 1 89 ? -0.059 -2.757 -8.524 1.00 95.19 89 ALA A N 1
ATOM 656 C CA . ALA A 1 89 ? -1.166 -1.804 -8.506 1.00 95.19 89 ALA A CA 1
ATOM 657 C C . ALA A 1 89 ? -2.514 -2.525 -8.614 1.00 95.19 89 ALA A C 1
ATOM 659 O O . ALA A 1 89 ? -3.434 -2.237 -7.853 1.00 95.19 89 ALA A O 1
ATOM 660 N N . SER A 1 90 ? -2.606 -3.530 -9.493 1.00 98.00 90 SER A N 1
ATOM 661 C CA . SER A 1 90 ? -3.801 -4.370 -9.609 1.00 98.00 90 SER A CA 1
ATOM 662 C C . SER A 1 90 ? -4.094 -5.142 -8.321 1.00 98.00 90 SER A C 1
ATOM 664 O O . SER A 1 90 ? -5.247 -5.192 -7.896 1.00 98.00 90 SER A O 1
ATOM 666 N N . CYS A 1 91 ? -3.069 -5.699 -7.667 1.00 97.56 91 CYS A N 1
ATOM 667 C CA . CYS A 1 91 ? -3.227 -6.366 -6.376 1.00 97.56 91 CYS A CA 1
ATOM 668 C C . CYS A 1 91 ? -3.780 -5.405 -5.313 1.00 97.56 91 CYS A C 1
ATOM 670 O O . CYS A 1 91 ? -4.751 -5.732 -4.634 1.00 97.56 91 CYS A O 1
ATOM 672 N N . VAL A 1 92 ? -3.190 -4.213 -5.187 1.00 96.50 92 VAL A N 1
ATOM 673 C CA . VAL A 1 92 ? -3.623 -3.194 -4.220 1.00 96.50 92 VAL A CA 1
ATOM 674 C C . VAL A 1 92 ? -5.053 -2.744 -4.509 1.00 96.50 92 VAL A C 1
ATOM 676 O O . VAL A 1 92 ? -5.854 -2.663 -3.580 1.00 96.50 92 VAL A O 1
ATOM 679 N N . GLN A 1 93 ? -5.404 -2.517 -5.777 1.00 98.19 93 GLN A N 1
ATOM 680 C CA . GLN A 1 93 ? -6.760 -2.133 -6.171 1.00 98.19 93 GLN A CA 1
ATOM 681 C C . GLN A 1 93 ? -7.788 -3.198 -5.779 1.00 98.19 93 GLN A C 1
ATOM 683 O O . GLN A 1 93 ? -8.798 -2.880 -5.160 1.00 98.19 93 GLN A O 1
ATOM 688 N N . GLN A 1 94 ? -7.506 -4.477 -6.044 1.00 98.25 94 GLN A N 1
ATOM 689 C CA . GLN A 1 94 ? -8.393 -5.568 -5.628 1.00 98.25 94 GLN A CA 1
ATOM 690 C C . GLN A 1 94 ? -8.570 -5.616 -4.104 1.00 98.25 94 GLN A C 1
ATOM 692 O O . GLN A 1 94 ? -9.654 -5.930 -3.609 1.00 98.25 94 GLN A O 1
ATOM 697 N N . SER A 1 95 ? -7.521 -5.305 -3.341 1.00 97.94 95 SER A N 1
ATOM 698 C CA . SER A 1 95 ? -7.610 -5.199 -1.884 1.00 97.94 95 SER A CA 1
ATOM 699 C C . SER A 1 95 ? -8.454 -4.007 -1.438 1.00 97.94 95 SER A C 1
ATOM 701 O O . SER A 1 95 ? -9.220 -4.159 -0.489 1.00 97.94 95 SER A O 1
ATOM 703 N N . ILE A 1 96 ? -8.365 -2.858 -2.118 1.00 98.25 96 ILE A N 1
ATOM 704 C CA . ILE A 1 96 ? -9.231 -1.691 -1.875 1.00 98.25 96 ILE A CA 1
ATOM 705 C C . ILE A 1 96 ? -10.697 -2.075 -2.083 1.00 98.25 96 ILE A C 1
ATOM 707 O O . ILE A 1 96 ? -11.505 -1.881 -1.175 1.00 98.25 96 ILE A O 1
ATOM 711 N N . ASP A 1 97 ? -11.020 -2.681 -3.225 1.00 98.56 97 ASP A N 1
ATOM 712 C CA . ASP A 1 97 ? -12.393 -3.048 -3.585 1.00 98.56 97 ASP A CA 1
ATOM 713 C C . ASP A 1 97 ? -13.014 -4.007 -2.551 1.00 98.56 97 ASP A C 1
ATOM 715 O O . ASP A 1 97 ? -14.192 -3.896 -2.206 1.00 98.56 97 ASP A O 1
ATOM 719 N N . LYS A 1 98 ? -12.208 -4.929 -2.004 1.00 98.44 98 LYS A N 1
ATOM 720 C CA . LYS A 1 98 ? -12.632 -5.868 -0.954 1.00 98.44 98 LYS A CA 1
ATOM 721 C C . LYS A 1 98 ? -12.733 -5.222 0.428 1.00 98.44 98 LYS A C 1
ATOM 723 O O . LYS A 1 98 ? -13.650 -5.542 1.180 1.00 98.44 98 LYS A O 1
ATOM 728 N N . ILE A 1 99 ? -11.791 -4.352 0.798 1.00 97.94 99 ILE A N 1
ATOM 729 C CA . ILE A 1 99 ? -11.715 -3.806 2.160 1.00 97.94 99 ILE A CA 1
ATOM 730 C C . ILE A 1 99 ? -12.650 -2.614 2.370 1.00 97.94 99 ILE A C 1
ATOM 732 O O . ILE A 1 99 ? -13.147 -2.426 3.477 1.00 97.94 99 ILE A O 1
ATOM 736 N N . GLN A 1 100 ? -12.937 -1.822 1.334 1.00 98.25 100 GLN A N 1
ATOM 737 C CA . GLN A 1 100 ? -13.838 -0.669 1.426 1.00 98.25 100 GLN A CA 1
ATOM 738 C C . GLN A 1 100 ? -15.202 -0.983 2.064 1.00 98.25 100 GLN A C 1
ATOM 740 O O . GLN A 1 100 ? -15.573 -0.268 3.002 1.00 98.25 100 GLN A O 1
ATOM 745 N N . PRO A 1 101 ? -15.954 -2.024 1.645 1.00 98.62 101 PRO A N 1
ATOM 746 C CA . PRO A 1 101 ? -17.220 -2.353 2.297 1.00 98.62 101 PRO A CA 1
ATOM 747 C C . PRO A 1 101 ? -17.035 -2.715 3.777 1.00 98.62 101 PRO A C 1
ATOM 749 O O . PRO A 1 101 ? -17.845 -2.307 4.605 1.00 98.62 101 PRO A O 1
ATOM 752 N N . ILE A 1 102 ? -15.939 -3.389 4.137 1.00 98.62 102 ILE A N 1
ATOM 753 C CA . ILE A 1 102 ? -15.621 -3.745 5.527 1.00 98.62 102 ILE A CA 1
ATOM 754 C C . ILE A 1 102 ? -15.356 -2.491 6.373 1.00 98.62 102 ILE A C 1
ATOM 756 O O . ILE A 1 102 ? -15.935 -2.334 7.448 1.00 98.62 102 ILE A O 1
ATOM 760 N N . LEU A 1 103 ? -14.534 -1.560 5.876 1.00 98.50 103 LEU A N 1
ATOM 761 C CA . LEU A 1 103 ? -14.251 -0.286 6.552 1.00 98.50 103 LEU A CA 1
ATOM 762 C C . LEU A 1 103 ? -15.520 0.555 6.737 1.00 98.50 103 LEU A C 1
ATOM 764 O O . LEU A 1 103 ? -15.717 1.174 7.788 1.00 98.50 103 LEU A O 1
ATOM 768 N N . LYS A 1 104 ? -16.408 0.540 5.737 1.00 98.62 104 LYS A N 1
ATOM 769 C CA . LYS A 1 104 ? -17.712 1.200 5.809 1.00 98.62 104 LYS A CA 1
ATOM 770 C C . LYS A 1 104 ? -18.592 0.582 6.896 1.00 98.62 104 LYS A C 1
ATOM 772 O O . LYS A 1 104 ? -19.099 1.324 7.730 1.00 98.62 104 LYS A O 1
ATOM 777 N N . MET A 1 105 ? -18.701 -0.746 6.954 1.00 98.62 105 MET A N 1
ATOM 778 C CA . MET A 1 105 ? -19.466 -1.440 8.000 1.00 98.62 105 MET A CA 1
ATOM 779 C C . MET A 1 105 ? -18.928 -1.145 9.408 1.00 98.62 105 MET A C 1
ATOM 781 O O . MET A 1 105 ? -19.714 -0.908 10.323 1.00 98.62 105 MET A O 1
ATOM 785 N N . ILE A 1 106 ? -17.600 -1.102 9.585 1.00 98.44 106 ILE A N 1
ATOM 786 C CA . ILE A 1 106 ? -16.970 -0.708 10.859 1.00 98.44 106 ILE A CA 1
ATOM 787 C C . ILE A 1 106 ? -17.385 0.717 11.236 1.00 98.44 106 ILE A C 1
ATOM 789 O O . ILE A 1 106 ? -17.804 0.968 12.367 1.00 98.44 106 ILE A O 1
ATOM 793 N N . THR A 1 107 ? -17.275 1.646 10.285 1.00 98.38 107 THR A N 1
ATOM 794 C CA . THR A 1 107 ? -17.612 3.057 10.499 1.00 98.38 107 THR A CA 1
ATOM 795 C C . THR A 1 107 ? -19.081 3.219 10.879 1.00 98.38 107 THR A C 1
ATOM 797 O O . THR A 1 107 ? -19.383 3.880 11.869 1.00 98.38 107 THR A O 1
ATOM 800 N N . GLU A 1 108 ? -19.988 2.571 10.148 1.00 98.50 108 GLU A N 1
ATOM 801 C CA . GLU A 1 108 ? -21.431 2.625 10.395 1.00 98.50 108 GLU A CA 1
ATOM 802 C C . GLU A 1 108 ? -21.815 2.012 11.748 1.00 98.50 108 GLU A C 1
ATOM 804 O O . GLU A 1 108 ? -22.611 2.604 12.477 1.00 98.50 108 GLU A O 1
ATOM 809 N N . ALA A 1 109 ? -21.223 0.875 12.129 1.00 98.12 109 ALA A N 1
ATOM 810 C CA . ALA A 1 109 ? -21.473 0.248 13.427 1.00 98.12 109 ALA A CA 1
ATOM 811 C C . ALA A 1 109 ? -21.071 1.171 14.589 1.00 98.12 109 ALA A C 1
ATOM 813 O O . ALA A 1 109 ? -21.836 1.357 15.538 1.00 98.12 109 ALA A O 1
ATOM 814 N N . ILE A 1 110 ? -19.895 1.797 14.492 1.00 97.56 110 ILE A N 1
ATOM 815 C CA . ILE A 1 110 ? -19.384 2.710 15.5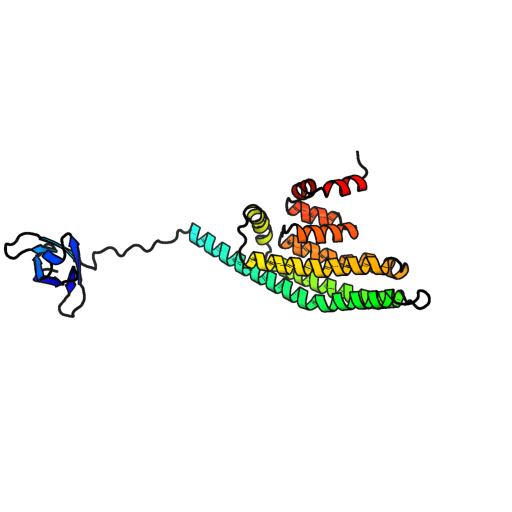19 1.00 97.56 110 ILE A CA 1
ATOM 816 C C . ILE A 1 110 ? -20.197 4.005 15.568 1.00 97.56 110 ILE A C 1
ATOM 818 O O . ILE A 1 110 ? -20.519 4.475 16.655 1.00 97.56 110 ILE A O 1
ATOM 822 N N . GLU A 1 111 ? -20.563 4.578 14.420 1.00 97.62 111 GLU A N 1
ATOM 823 C CA . GLU A 1 111 ? -21.422 5.768 14.370 1.00 97.62 111 GLU A CA 1
ATOM 824 C C . GLU A 1 111 ? -22.820 5.497 14.915 1.00 97.62 111 GLU A C 1
ATOM 826 O O . GLU A 1 111 ? -23.391 6.346 15.599 1.00 97.62 111 GLU A O 1
ATOM 831 N N . SER A 1 112 ? -23.376 4.317 14.634 1.00 96.94 112 SER A N 1
ATOM 832 C CA . SER A 1 112 ? -24.660 3.910 15.194 1.00 96.94 112 SER A CA 1
ATOM 833 C C . SER A 1 112 ? -24.583 3.814 16.714 1.00 96.94 112 SER A C 1
ATOM 835 O O . SER A 1 112 ? -25.488 4.294 17.388 1.00 96.94 112 SER A O 1
ATOM 837 N N . ALA A 1 113 ? -23.510 3.231 17.251 1.00 96.44 113 ALA A N 1
ATOM 838 C CA . ALA A 1 113 ? -23.293 3.122 18.689 1.00 96.44 113 ALA A CA 1
ATOM 839 C C . ALA A 1 113 ? -23.046 4.491 19.351 1.00 96.44 113 ALA A C 1
ATOM 841 O O . ALA A 1 113 ? -23.604 4.778 20.403 1.00 96.44 113 ALA A O 1
ATOM 842 N N . GLU A 1 114 ? -22.274 5.382 18.723 1.00 95.56 114 GLU A N 1
ATOM 843 C CA . GLU A 1 114 ? -22.003 6.735 19.241 1.00 95.56 114 GLU A CA 1
ATOM 844 C C . GLU A 1 114 ? -23.279 7.581 19.386 1.00 95.56 114 GLU A C 1
ATOM 846 O O . GLU A 1 114 ? -23.360 8.440 20.263 1.00 95.56 114 GLU A O 1
ATOM 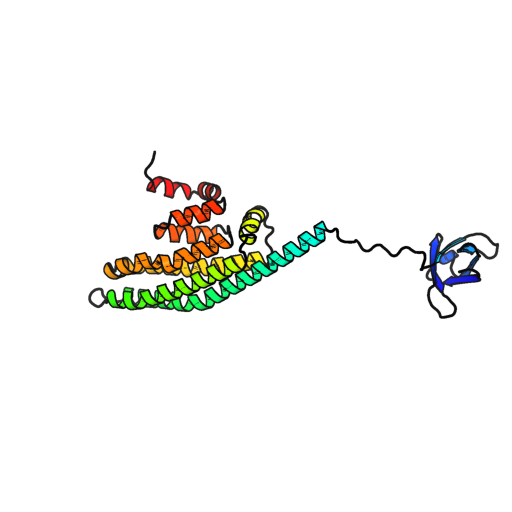851 N N . ARG A 1 115 ? -24.286 7.338 18.540 1.00 95.44 115 ARG A N 1
ATOM 852 C CA . ARG A 1 115 ? -25.572 8.051 18.577 1.00 95.44 115 ARG A CA 1
ATOM 853 C C . ARG A 1 115 ? -26.532 7.539 19.653 1.00 95.44 115 ARG A C 1
ATOM 855 O O . ARG A 1 115 ? -27.542 8.198 19.894 1.00 95.44 115 ARG A O 1
ATOM 862 N N . GLN A 1 116 ? -26.265 6.385 20.263 1.00 94.00 116 GLN A N 1
ATOM 863 C CA . GLN A 1 116 ? -27.139 5.819 21.290 1.00 94.00 116 GLN A CA 1
ATOM 864 C C . GLN A 1 116 ? -26.966 6.541 22.638 1.00 94.00 116 GLN A C 1
ATOM 866 O O . GLN A 1 116 ? -25.845 6.921 22.993 1.00 94.00 116 GLN A O 1
ATOM 871 N N . PRO A 1 117 ? -28.049 6.720 23.421 1.00 94.50 117 PRO A N 1
ATOM 872 C CA . PRO A 1 117 ? -27.943 7.126 24.819 1.00 94.50 117 PRO A CA 1
ATOM 873 C C . PRO A 1 117 ? -27.046 6.161 25.604 1.00 94.50 117 PRO A C 1
ATOM 875 O O . PRO A 1 117 ? -27.064 4.955 25.360 1.00 94.50 117 PRO A O 1
ATOM 878 N N . LYS A 1 118 ? -26.271 6.671 26.569 1.00 89.44 118 LYS A N 1
ATOM 879 C CA . LYS A 1 118 ? -25.284 5.861 27.310 1.00 89.44 118 LYS A CA 1
ATOM 880 C C . LYS A 1 118 ? -25.915 4.700 28.077 1.00 89.44 118 LYS A C 1
ATOM 882 O O . LYS A 1 118 ? -25.261 3.690 28.288 1.00 89.44 118 LYS A O 1
ATOM 887 N N . GLU A 1 119 ? -27.161 4.859 28.502 1.00 91.06 119 GLU A N 1
ATOM 888 C CA . GLU A 1 119 ? -27.930 3.866 29.248 1.00 91.06 119 GLU A CA 1
ATOM 889 C C . GLU A 1 119 ? -28.418 2.711 28.358 1.00 91.06 119 GLU A C 1
ATOM 891 O O . GLU A 1 119 ? -28.668 1.617 28.858 1.00 91.06 119 GLU A O 1
ATOM 896 N N . GLU A 1 120 ? -28.542 2.949 27.048 1.00 92.31 120 GLU A N 1
ATOM 897 C CA . GLU A 1 120 ? -29.005 1.978 26.044 1.00 92.31 120 GLU A CA 1
ATOM 898 C C . GLU A 1 120 ? -27.853 1.377 25.224 1.00 92.31 120 GLU A C 1
ATOM 900 O O . GLU A 1 120 ? -28.047 0.405 24.489 1.00 92.31 120 GLU A O 1
ATOM 905 N N . LEU A 1 121 ? -26.657 1.962 25.329 1.00 94.94 121 LEU A N 1
ATOM 906 C CA . LEU A 1 121 ? -25.471 1.550 24.596 1.00 94.94 121 LEU A CA 1
ATOM 907 C C . LEU A 1 121 ? -24.979 0.176 25.064 1.00 94.94 121 LEU A C 1
ATOM 909 O O . LEU A 1 121 ? -24.455 0.018 26.167 1.00 94.94 121 LEU A O 1
ATOM 913 N N . ASP A 1 122 ? -25.060 -0.803 24.169 1.00 96.56 122 ASP A N 1
ATOM 914 C CA . ASP A 1 122 ? -24.447 -2.114 24.359 1.00 96.56 122 ASP A CA 1
ATOM 915 C C . ASP A 1 122 ? -23.037 -2.134 23.749 1.00 96.56 122 ASP A C 1
ATOM 917 O O . ASP A 1 122 ? -22.832 -2.424 22.564 1.00 96.56 122 ASP A O 1
ATOM 921 N N . GLU A 1 123 ? -22.042 -1.801 24.575 1.00 97.44 123 GLU A N 1
ATOM 922 C CA . GLU A 1 123 ? -20.635 -1.809 24.166 1.00 97.44 123 GLU A CA 1
ATOM 923 C C . GLU A 1 123 ? -20.138 -3.211 23.781 1.00 97.44 123 GLU A C 1
ATOM 925 O O . GLU A 1 123 ? -19.282 -3.324 22.904 1.00 97.44 123 GLU A O 1
ATOM 930 N N . GLN A 1 124 ? -20.661 -4.280 24.396 1.00 97.94 124 GLN A N 1
ATOM 931 C CA . GLN A 1 124 ? -20.255 -5.648 24.058 1.00 97.94 124 GLN A CA 1
ATOM 932 C C . GLN A 1 124 ? -20.752 -6.020 22.663 1.00 97.94 124 GLN A C 1
ATOM 934 O O . GLN A 1 124 ? -19.977 -6.513 21.847 1.00 97.94 124 GLN A O 1
ATOM 939 N N . LYS A 1 125 ? -22.006 -5.697 22.340 1.00 97.69 125 LYS A N 1
ATOM 940 C CA . LYS A 1 125 ? -22.556 -5.907 20.998 1.00 97.69 125 LYS A CA 1
ATOM 941 C C . LYS A 1 125 ? -21.795 -5.126 19.928 1.00 97.69 125 LYS A C 1
ATOM 943 O O . LYS A 1 125 ? -21.600 -5.639 18.822 1.00 97.69 125 LYS A O 1
ATOM 948 N N . LEU A 1 126 ? -21.347 -3.904 20.233 1.00 98.06 126 LEU A N 1
ATOM 949 C CA . LEU A 1 126 ? -20.474 -3.154 19.327 1.00 98.06 126 LEU A CA 1
ATOM 950 C C . LEU A 1 126 ? -19.167 -3.917 19.073 1.00 98.06 126 LEU A C 1
ATOM 952 O O . LEU A 1 126 ? -18.769 -4.072 17.918 1.00 98.06 126 LEU A O 1
ATOM 956 N N . VAL A 1 127 ? -18.521 -4.421 20.129 1.00 98.38 127 VAL A N 1
ATOM 957 C CA . VAL A 1 127 ? -17.293 -5.224 20.014 1.00 98.38 127 VAL A CA 1
ATOM 958 C C . VAL A 1 127 ? -17.531 -6.474 19.170 1.00 98.38 127 VAL A C 1
ATOM 960 O O . VAL A 1 127 ? -16.777 -6.713 18.226 1.00 98.38 127 VAL A O 1
ATOM 963 N N . ASP A 1 128 ? -18.598 -7.220 19.451 1.00 98.38 128 ASP A N 1
ATOM 964 C CA . ASP A 1 128 ? -18.958 -8.451 18.738 1.00 98.38 128 ASP A CA 1
ATOM 965 C C . ASP A 1 128 ? -19.247 -8.198 17.251 1.00 98.38 128 ASP A C 1
ATOM 967 O O . ASP A 1 128 ? -19.012 -9.065 16.412 1.00 98.38 128 ASP A O 1
ATOM 971 N N . THR A 1 129 ? -19.709 -6.992 16.910 1.00 98.38 129 THR A N 1
ATOM 972 C CA . THR A 1 129 ? -19.946 -6.572 15.522 1.00 98.38 129 THR A CA 1
ATOM 973 C C . THR A 1 129 ? -18.651 -6.150 14.824 1.00 98.38 129 THR A C 1
ATOM 975 O O . THR A 1 129 ? -18.404 -6.531 13.682 1.00 98.38 129 THR A O 1
ATOM 978 N N . VAL A 1 130 ? -17.809 -5.349 15.486 1.00 98.56 130 VAL A N 1
ATOM 979 C CA . VAL A 1 130 ? -16.625 -4.732 14.863 1.00 98.56 130 VAL A CA 1
ATOM 980 C C . VAL A 1 130 ? -15.443 -5.697 14.783 1.00 98.56 130 VAL A C 1
ATOM 982 O O . VAL A 1 130 ? -14.726 -5.699 13.785 1.00 98.56 130 VAL A O 1
ATOM 985 N N . LYS A 1 131 ? -15.234 -6.542 15.796 1.00 98.56 131 LYS A N 1
ATOM 986 C CA . LYS A 1 131 ? -14.121 -7.500 15.839 1.00 98.56 131 LYS A CA 1
ATOM 987 C C . LYS A 1 131 ? -14.017 -8.395 14.590 1.00 98.56 131 LYS A C 1
ATOM 989 O O . LYS A 1 131 ? -12.945 -8.389 13.983 1.00 98.56 131 LYS A O 1
ATOM 994 N N . PRO A 1 132 ? -15.072 -9.106 14.143 1.00 98.69 132 PRO A N 1
ATOM 995 C CA . PRO A 1 132 ? -14.971 -9.948 12.950 1.00 98.69 132 PRO A CA 1
ATOM 996 C C . PRO A 1 132 ? -14.693 -9.138 11.677 1.00 98.69 132 PRO A C 1
ATOM 998 O O . PRO A 1 132 ? -14.035 -9.637 10.768 1.00 98.69 132 PRO A O 1
ATOM 1001 N N . LEU A 1 133 ? -15.141 -7.880 11.606 1.00 98.69 133 LEU A N 1
ATOM 1002 C CA . LEU A 1 133 ? -14.832 -6.993 10.481 1.00 98.69 133 LEU A CA 1
ATOM 1003 C C . LEU A 1 133 ? -13.348 -6.600 10.468 1.00 98.69 133 LEU A C 1
ATOM 1005 O O . LEU A 1 133 ? -12.733 -6.567 9.405 1.00 98.69 133 LEU A O 1
ATOM 1009 N N . LEU A 1 134 ? -12.747 -6.349 11.635 1.00 98.38 134 LEU A N 1
ATOM 1010 C CA . LEU A 1 134 ? -11.308 -6.085 11.744 1.00 98.38 134 LEU A CA 1
ATOM 1011 C C . LEU A 1 134 ? -10.468 -7.298 11.355 1.00 98.38 134 LEU A C 1
ATOM 1013 O O . LEU A 1 134 ? -9.468 -7.143 10.658 1.00 98.38 134 LEU A O 1
ATOM 1017 N N . GLU A 1 135 ? -10.885 -8.494 11.765 1.00 98.38 135 GLU A N 1
ATOM 1018 C CA . GLU A 1 135 ? -10.229 -9.746 11.383 1.00 98.38 135 GLU A CA 1
ATOM 1019 C C . GLU A 1 135 ? -10.303 -9.968 9.864 1.00 98.38 135 GLU A C 1
ATOM 1021 O O . GLU A 1 135 ? -9.276 -10.229 9.236 1.00 98.38 135 GLU A O 1
ATOM 1026 N N . GLN A 1 136 ? -11.476 -9.771 9.252 1.00 98.31 136 GLN A N 1
ATOM 1027 C CA . GLN A 1 136 ? -11.653 -9.859 7.796 1.00 98.31 136 GLN A CA 1
ATOM 1028 C C . GLN A 1 136 ? -10.819 -8.814 7.043 1.00 98.31 136 GLN A C 1
ATOM 1030 O O . GLN A 1 136 ? -10.118 -9.145 6.087 1.00 98.31 136 GLN A O 1
ATOM 1035 N N . GLY A 1 137 ? -10.847 -7.553 7.486 1.00 98.19 137 GLY A N 1
ATOM 1036 C CA . GLY A 1 137 ? -10.038 -6.492 6.886 1.00 98.19 137 GLY A CA 1
ATOM 1037 C C . GLY A 1 137 ? -8.537 -6.765 7.013 1.00 98.19 137 GLY A C 1
ATOM 1038 O O . GLY A 1 137 ? -7.783 -6.530 6.070 1.00 98.19 137 GLY A O 1
ATOM 1039 N N . GLY A 1 138 ? -8.104 -7.318 8.149 1.00 97.69 138 GLY A N 1
ATOM 1040 C CA . GLY A 1 138 ? -6.715 -7.705 8.377 1.00 97.69 138 GLY A CA 1
ATOM 1041 C C . GLY A 1 138 ? -6.259 -8.823 7.444 1.00 97.69 138 GLY A C 1
ATOM 1042 O O . GLY A 1 138 ? -5.176 -8.727 6.870 1.00 97.69 138 GLY A O 1
ATOM 1043 N N . GLN A 1 139 ? -7.099 -9.840 7.221 1.00 98.31 139 GLN A N 1
ATOM 1044 C CA . GLN A 1 139 ? -6.818 -10.925 6.272 1.00 98.31 139 GLN A CA 1
ATOM 1045 C C . GLN A 1 139 ? -6.620 -10.399 4.845 1.00 98.31 139 GLN A C 1
ATOM 1047 O O . GLN A 1 139 ? -5.620 -10.732 4.214 1.00 98.31 139 GLN A O 1
ATOM 1052 N N . ILE A 1 140 ? -7.492 -9.500 4.373 1.00 98.44 140 ILE A N 1
ATOM 1053 C CA . ILE A 1 140 ? -7.376 -8.891 3.034 1.00 98.44 140 ILE A CA 1
ATOM 1054 C C . ILE A 1 140 ? -6.027 -8.175 2.860 1.00 98.44 140 ILE A C 1
ATOM 1056 O O . ILE A 1 140 ? -5.374 -8.308 1.823 1.00 98.44 140 ILE A O 1
ATOM 1060 N N . LEU A 1 141 ? -5.590 -7.415 3.870 1.00 97.75 141 LEU A N 1
ATOM 1061 C CA . LEU A 1 141 ? -4.310 -6.702 3.823 1.00 97.75 141 LEU A CA 1
ATOM 1062 C C . LEU A 1 141 ? -3.112 -7.654 3.928 1.00 97.75 141 LEU A C 1
ATOM 1064 O O . LEU A 1 141 ? -2.090 -7.428 3.281 1.00 97.75 141 LEU A O 1
ATOM 1068 N N . GLN A 1 142 ? -3.213 -8.725 4.716 1.00 97.50 142 GLN A N 1
ATOM 1069 C CA . GLN A 1 142 ? -2.159 -9.738 4.798 1.00 97.50 142 GLN A CA 1
ATOM 1070 C C . GLN A 1 142 ? -1.987 -10.494 3.477 1.00 97.50 142 GLN A C 1
ATOM 1072 O O . GLN A 1 142 ? -0.852 -10.693 3.044 1.00 97.50 142 GLN A O 1
ATOM 1077 N N . GLU A 1 143 ? -3.085 -10.857 2.811 1.00 98.06 143 GLU A N 1
ATOM 1078 C CA . GLU A 1 143 ? -3.057 -11.458 1.474 1.00 98.06 143 GLU A CA 1
ATOM 1079 C C . GLU A 1 143 ? -2.363 -10.531 0.471 1.00 98.06 143 GLU A C 1
ATOM 1081 O O . GLU A 1 143 ? -1.439 -10.953 -0.225 1.00 98.06 143 GLU A O 1
ATOM 1086 N N . ALA A 1 144 ? -2.739 -9.248 0.459 1.00 96.56 144 ALA A N 1
ATOM 1087 C CA . ALA A 1 144 ? -2.131 -8.239 -0.406 1.00 96.56 144 ALA A CA 1
ATOM 1088 C C . ALA A 1 144 ? -0.616 -8.121 -0.183 1.00 96.56 144 ALA A C 1
ATOM 1090 O O . ALA A 1 144 ? 0.168 -8.148 -1.129 1.00 96.56 144 ALA A O 1
ATOM 1091 N N . ASN A 1 145 ? -0.193 -8.041 1.082 1.00 95.06 145 ASN A N 1
ATOM 1092 C CA . ASN A 1 145 ? 1.219 -8.006 1.458 1.00 95.06 145 ASN A CA 1
ATOM 1093 C C . ASN A 1 145 ? 1.969 -9.259 0.982 1.00 95.06 145 ASN A C 1
ATOM 1095 O O . ASN A 1 145 ? 3.083 -9.151 0.472 1.00 95.06 145 ASN A O 1
ATOM 1099 N N . GLY A 1 146 ? 1.361 -10.441 1.131 1.00 95.94 146 GLY A N 1
ATOM 1100 C CA . GLY A 1 146 ? 1.927 -11.706 0.665 1.00 95.94 146 GLY A CA 1
ATOM 1101 C C . GLY A 1 146 ? 2.138 -11.725 -0.848 1.00 95.94 146 GLY A C 1
ATOM 1102 O O . GLY A 1 146 ? 3.228 -12.065 -1.305 1.00 95.94 146 GLY A O 1
ATOM 1103 N N . VAL A 1 147 ? 1.134 -11.293 -1.618 1.00 96.44 147 VAL A N 1
ATOM 1104 C CA . VAL A 1 147 ? 1.226 -11.193 -3.082 1.00 96.44 147 VAL A CA 1
ATOM 1105 C C . VAL A 1 147 ? 2.302 -10.192 -3.495 1.00 96.44 147 VAL A C 1
ATOM 1107 O O . VAL A 1 147 ? 3.154 -10.531 -4.307 1.00 96.44 147 VAL A O 1
ATOM 1110 N N . ILE A 1 148 ? 2.323 -8.992 -2.908 1.00 93.38 148 ILE A N 1
ATOM 1111 C CA . ILE A 1 148 ? 3.310 -7.949 -3.237 1.00 93.38 148 ILE A CA 1
ATOM 1112 C C . ILE A 1 148 ? 4.742 -8.437 -2.987 1.00 93.38 148 ILE A C 1
ATOM 1114 O O . ILE A 1 148 ? 5.603 -8.263 -3.843 1.00 93.38 148 ILE A O 1
ATOM 1118 N N . ARG A 1 149 ? 4.996 -9.109 -1.858 1.00 91.69 149 ARG A N 1
ATOM 1119 C CA . ARG A 1 149 ? 6.312 -9.706 -1.569 1.00 91.69 149 ARG A CA 1
ATOM 1120 C C . ARG A 1 149 ? 6.654 -10.878 -2.486 1.00 91.69 149 ARG A C 1
ATOM 1122 O O . ARG A 1 149 ? 7.824 -11.112 -2.753 1.00 91.69 149 ARG A O 1
ATOM 1129 N N . GLY A 1 150 ? 5.651 -11.628 -2.937 1.00 93.38 150 GLY A N 1
ATOM 1130 C CA . GLY A 1 150 ? 5.835 -12.698 -3.916 1.00 93.38 150 GLY A CA 1
ATOM 1131 C C . GLY A 1 150 ? 6.157 -12.175 -5.318 1.00 93.38 150 GLY A C 1
ATOM 1132 O O . GLY A 1 150 ? 6.889 -12.831 -6.051 1.00 93.38 150 GLY A O 1
ATOM 1133 N N . LEU A 1 151 ? 5.631 -11.000 -5.675 1.00 92.12 151 LEU A N 1
ATOM 1134 C CA . LEU A 1 151 ? 5.917 -10.320 -6.937 1.00 92.12 151 LEU A CA 1
ATOM 1135 C C . LEU A 1 151 ? 7.335 -9.729 -6.971 1.00 92.12 151 LEU A C 1
ATOM 1137 O O . LEU A 1 151 ? 7.967 -9.755 -8.021 1.00 92.12 151 LEU A O 1
ATOM 1141 N N . ASP A 1 152 ? 7.830 -9.224 -5.838 1.00 88.62 152 ASP A N 1
ATOM 1142 C CA . ASP A 1 152 ? 9.147 -8.578 -5.711 1.00 88.62 152 ASP A CA 1
ATOM 1143 C C . ASP A 1 152 ? 9.966 -9.172 -4.545 1.00 88.62 152 ASP A C 1
ATOM 1145 O O . ASP A 1 152 ? 10.119 -8.539 -3.494 1.00 88.62 152 ASP A O 1
ATOM 1149 N N . PRO A 1 153 ? 10.457 -10.420 -4.679 1.00 86.19 153 PRO A N 1
ATOM 1150 C CA . PRO A 1 153 ? 11.163 -11.117 -3.603 1.00 86.19 153 PRO A CA 1
ATOM 1151 C C . PRO A 1 153 ? 12.541 -10.516 -3.292 1.00 86.19 153 PRO A C 1
ATOM 1153 O O . PRO A 1 153 ? 13.030 -10.652 -2.169 1.00 86.19 153 PRO A O 1
ATOM 1156 N N . ASP A 1 154 ? 13.170 -9.867 -4.270 1.00 83.50 154 ASP A N 1
ATOM 1157 C CA . ASP A 1 154 ? 14.451 -9.170 -4.157 1.00 83.50 154 ASP A CA 1
ATOM 1158 C C . ASP A 1 154 ? 14.304 -7.701 -3.723 1.00 83.50 154 ASP A C 1
ATOM 1160 O O . ASP A 1 154 ? 15.307 -7.048 -3.427 1.00 83.50 154 ASP A O 1
ATOM 1164 N N . GLY A 1 155 ? 13.072 -7.191 -3.600 1.00 81.00 155 GLY A N 1
ATOM 1165 C CA . GLY A 1 155 ? 12.805 -5.821 -3.157 1.00 81.00 155 GLY A CA 1
ATOM 1166 C C . GLY A 1 155 ? 13.305 -4.773 -4.152 1.00 81.00 155 GLY A C 1
ATOM 1167 O O . GLY A 1 155 ? 13.711 -3.673 -3.763 1.00 81.00 155 GLY A O 1
ATOM 1168 N N . ARG A 1 156 ? 13.322 -5.117 -5.439 1.00 79.06 156 ARG A N 1
ATOM 1169 C CA . ARG A 1 156 ? 13.811 -4.281 -6.530 1.00 79.06 156 ARG A CA 1
ATOM 1170 C C . ARG A 1 156 ? 12.970 -3.022 -6.703 1.00 79.06 156 ARG A C 1
ATOM 1172 O O . ARG A 1 156 ? 13.543 -1.946 -6.875 1.00 79.06 156 ARG A O 1
ATOM 1179 N N . ILE A 1 157 ? 11.643 -3.098 -6.573 1.00 78.56 157 ILE A N 1
ATOM 1180 C CA . ILE A 1 157 ? 10.778 -1.904 -6.616 1.00 78.56 157 ILE A CA 1
ATOM 1181 C C . ILE A 1 157 ? 11.095 -0.990 -5.438 1.00 78.56 157 ILE A C 1
ATOM 1183 O O . ILE A 1 157 ? 11.250 0.218 -5.619 1.00 78.56 157 ILE A O 1
ATOM 1187 N N . GLN A 1 158 ? 11.283 -1.561 -4.245 1.00 76.94 158 GLN A N 1
ATOM 1188 C CA . GLN A 1 158 ? 11.686 -0.803 -3.061 1.00 76.94 158 GLN A CA 1
ATOM 1189 C C . GLN A 1 158 ? 13.025 -0.077 -3.270 1.00 76.94 158 GLN A C 1
ATOM 1191 O O . GLN A 1 158 ? 13.183 1.077 -2.861 1.00 76.94 158 GLN A O 1
ATOM 1196 N N . ALA A 1 159 ? 14.004 -0.754 -3.878 1.00 77.00 159 ALA A N 1
ATOM 1197 C CA . ALA A 1 159 ? 15.318 -0.194 -4.173 1.00 77.00 159 ALA A CA 1
ATOM 1198 C C . ALA A 1 159 ? 15.225 0.933 -5.213 1.00 77.00 159 ALA A C 1
ATOM 1200 O O . ALA A 1 159 ? 15.744 2.029 -4.983 1.00 77.00 159 ALA A O 1
ATOM 1201 N N . ASN A 1 160 ? 14.487 0.711 -6.303 1.00 72.44 160 ASN A N 1
ATOM 1202 C CA . ASN A 1 160 ? 14.323 1.680 -7.386 1.00 72.44 160 ASN A CA 1
ATOM 1203 C C . ASN A 1 160 ? 13.522 2.913 -6.940 1.00 72.44 160 ASN A C 1
ATOM 1205 O O . ASN A 1 160 ? 13.877 4.041 -7.292 1.00 72.44 160 ASN A O 1
ATOM 1209 N N . ALA A 1 161 ? 12.515 2.736 -6.080 1.00 67.81 161 ALA A N 1
ATOM 1210 C CA . ALA A 1 161 ? 11.738 3.833 -5.505 1.00 67.81 161 ALA A CA 1
ATOM 1211 C C . ALA A 1 161 ? 12.607 4.819 -4.700 1.00 67.81 161 ALA A C 1
ATOM 1213 O O . ALA A 1 161 ? 12.390 6.034 -4.767 1.00 67.81 161 ALA A O 1
ATOM 1214 N N . LYS A 1 162 ? 13.635 4.331 -3.986 1.00 63.84 162 LYS A N 1
ATOM 1215 C CA . LYS A 1 162 ? 14.581 5.190 -3.246 1.00 63.84 162 LYS A CA 1
ATOM 1216 C C . LYS A 1 162 ? 15.372 6.100 -4.179 1.00 63.84 162 LYS A C 1
ATOM 1218 O O . LYS A 1 162 ? 15.482 7.293 -3.899 1.00 63.84 162 LYS A O 1
ATOM 1223 N N . HIS A 1 163 ? 15.878 5.555 -5.285 1.00 60.88 163 HIS A N 1
ATOM 1224 C CA . HIS A 1 163 ? 16.667 6.303 -6.265 1.00 60.88 163 HIS A CA 1
ATOM 1225 C C . HIS A 1 163 ? 15.811 7.311 -7.049 1.00 60.88 163 HIS A C 1
ATOM 1227 O O . HIS A 1 163 ? 16.185 8.479 -7.154 1.00 60.88 163 HIS A O 1
ATOM 1233 N N . LYS A 1 164 ? 14.625 6.903 -7.520 1.00 61.03 164 LYS A N 1
ATOM 1234 C CA . LYS A 1 164 ? 13.766 7.728 -8.392 1.00 61.03 164 LYS A CA 1
ATOM 1235 C C . LYS A 1 164 ? 12.987 8.833 -7.663 1.00 61.03 164 LYS A C 1
ATOM 1237 O O . LYS A 1 164 ? 12.603 9.826 -8.283 1.00 61.03 164 LYS A O 1
ATOM 1242 N N . SER A 1 165 ? 12.773 8.721 -6.345 1.00 53.03 165 SER A N 1
ATOM 1243 C CA . SER A 1 165 ? 12.107 9.784 -5.564 1.00 53.03 165 SER A CA 1
ATOM 1244 C C . SER A 1 165 ? 12.909 11.095 -5.509 1.00 53.03 165 SER A C 1
ATOM 1246 O O . SER A 1 165 ? 12.323 12.167 -5.353 1.00 53.03 165 SER A O 1
ATOM 1248 N N . ALA A 1 166 ? 14.234 11.019 -5.683 1.00 52.50 166 ALA A N 1
ATOM 1249 C CA . ALA A 1 166 ? 15.127 12.173 -5.713 1.00 52.50 166 ALA A CA 1
ATOM 1250 C C . ALA A 1 166 ? 15.192 12.850 -7.098 1.00 52.50 166 ALA A C 1
ATOM 1252 O O . ALA A 1 166 ? 15.442 14.053 -7.165 1.00 52.50 166 ALA A O 1
ATOM 1253 N N . SER A 1 167 ? 14.935 12.110 -8.186 1.00 54.41 167 SER A N 1
ATOM 1254 C CA . SER A 1 167 ? 15.091 12.582 -9.572 1.00 54.41 167 SER A CA 1
ATOM 1255 C C . SER A 1 167 ? 13.781 12.921 -10.302 1.00 54.41 167 SER A C 1
ATOM 1257 O O . SER A 1 167 ? 13.837 13.542 -11.359 1.00 54.41 167 SER A O 1
ATOM 1259 N N . ARG A 1 168 ? 12.598 12.607 -9.737 1.00 57.34 168 ARG A N 1
ATOM 1260 C CA . ARG A 1 168 ? 11.268 12.760 -10.391 1.00 57.34 168 ARG A CA 1
ATOM 1261 C C . ARG A 1 168 ? 11.104 11.926 -11.678 1.00 57.34 168 ARG A C 1
ATOM 1263 O O . ARG A 1 168 ? 10.338 12.295 -12.561 1.00 57.34 168 ARG A O 1
ATOM 1270 N N . GLU A 1 169 ? 11.770 10.779 -11.761 1.00 68.62 169 GLU A N 1
ATOM 1271 C CA . GLU A 1 169 ? 11.808 9.904 -12.949 1.00 68.62 169 GLU A CA 1
ATOM 1272 C C . GLU A 1 169 ? 10.877 8.679 -12.840 1.00 68.62 169 GLU A C 1
ATOM 1274 O O . GLU A 1 169 ? 11.186 7.600 -13.345 1.00 68.62 169 GLU A O 1
ATOM 1279 N N . ALA A 1 170 ? 9.745 8.796 -12.140 1.00 76.75 170 ALA A N 1
ATOM 1280 C CA . ALA A 1 170 ? 8.814 7.674 -12.012 1.00 76.75 170 ALA A CA 1
ATOM 1281 C C . ALA A 1 170 ? 8.037 7.430 -13.320 1.00 76.75 170 ALA A C 1
ATOM 1283 O O . ALA A 1 170 ? 7.585 8.358 -13.993 1.00 76.75 170 ALA A O 1
ATOM 1284 N N . THR A 1 171 ? 7.864 6.159 -13.668 1.00 84.44 171 THR A N 1
ATOM 1285 C CA . THR A 1 171 ? 7.026 5.714 -14.788 1.00 84.44 171 THR A CA 1
ATOM 1286 C C . THR A 1 171 ? 5.535 5.917 -14.479 1.00 84.44 171 THR A C 1
ATOM 1288 O O . THR A 1 171 ? 5.151 5.972 -13.305 1.00 84.44 171 THR A O 1
ATOM 1291 N N . PRO A 1 172 ? 4.654 6.010 -15.496 1.00 87.75 172 PRO A N 1
ATOM 1292 C CA . PRO A 1 172 ? 3.207 6.082 -15.277 1.00 87.75 172 PRO A CA 1
ATOM 1293 C C . PRO A 1 172 ? 2.661 4.944 -14.399 1.00 87.75 172 PRO A C 1
ATOM 1295 O O . PRO A 1 172 ? 1.777 5.171 -13.575 1.00 87.75 172 PRO A O 1
ATOM 1298 N N . GLU A 1 173 ? 3.208 3.735 -14.534 1.00 89.00 173 GLU A N 1
ATOM 1299 C CA . GLU A 1 173 ? 2.841 2.557 -13.746 1.00 89.00 173 GLU A CA 1
ATOM 1300 C C . GLU A 1 173 ? 3.247 2.699 -12.271 1.00 89.00 173 GLU A C 1
ATOM 1302 O O . GLU A 1 173 ? 2.444 2.405 -11.385 1.00 89.00 173 GLU A O 1
ATOM 1307 N N . GLU A 1 174 ? 4.454 3.204 -11.992 1.00 85.88 174 GLU A N 1
ATOM 1308 C CA . GLU A 1 174 ? 4.912 3.511 -10.628 1.00 85.88 174 GLU A CA 1
ATOM 1309 C C . GLU A 1 174 ? 4.069 4.629 -9.990 1.00 85.88 174 GLU A C 1
ATOM 1311 O O . GLU A 1 174 ? 3.711 4.543 -8.813 1.00 85.88 174 GLU A O 1
ATOM 1316 N N . TYR A 1 175 ? 3.691 5.656 -10.761 1.00 85.38 175 TYR A N 1
ATOM 1317 C CA . TYR A 1 175 ? 2.771 6.700 -10.296 1.00 85.38 175 TYR A CA 1
ATOM 1318 C C . TYR A 1 175 ? 1.389 6.142 -9.957 1.00 85.38 175 TYR A C 1
ATOM 1320 O O . TYR A 1 175 ? 0.830 6.476 -8.912 1.00 85.38 175 TYR A O 1
ATOM 1328 N N . HIS A 1 176 ? 0.839 5.282 -10.815 1.00 90.25 176 HIS A N 1
ATOM 1329 C CA . HIS A 1 176 ? -0.450 4.651 -10.563 1.00 90.25 176 HIS A CA 1
ATOM 1330 C C . HIS A 1 176 ? -0.411 3.772 -9.309 1.00 90.25 176 HIS A C 1
ATOM 1332 O O . HIS A 1 176 ? -1.280 3.913 -8.447 1.00 90.25 176 HIS A O 1
ATOM 1338 N N . LEU A 1 177 ? 0.630 2.940 -9.163 1.00 91.00 177 LEU A N 1
ATOM 1339 C CA . LEU A 1 177 ? 0.879 2.153 -7.954 1.00 91.00 177 LEU A CA 1
ATOM 1340 C C . LEU A 1 177 ? 0.907 3.042 -6.701 1.00 91.00 177 LEU A C 1
ATOM 1342 O O . LEU A 1 177 ? 0.334 2.692 -5.668 1.00 91.00 177 LEU A O 1
ATOM 1346 N N . ALA A 1 178 ? 1.529 4.216 -6.793 1.00 87.00 178 ALA A N 1
ATOM 1347 C CA . ALA A 1 178 ? 1.604 5.143 -5.678 1.00 87.00 178 ALA A CA 1
ATOM 1348 C C . ALA A 1 178 ? 0.258 5.776 -5.299 1.00 87.00 178 ALA A C 1
ATOM 1350 O O . ALA A 1 178 ? -0.025 5.921 -4.106 1.00 87.00 178 ALA A O 1
ATOM 1351 N N . GLU A 1 179 ? -0.590 6.109 -6.274 1.00 89.19 179 GLU A N 1
ATOM 1352 C CA . GLU A 1 179 ? -1.931 6.636 -5.998 1.00 89.19 179 GLU A CA 1
ATOM 1353 C C . GLU A 1 179 ? -2.856 5.580 -5.382 1.00 89.19 179 GLU A C 1
ATOM 1355 O O . GLU A 1 179 ? -3.524 5.882 -4.392 1.00 89.19 179 GLU A O 1
ATOM 1360 N N . VAL A 1 180 ? -2.842 4.329 -5.859 1.00 94.12 180 VAL A N 1
ATOM 1361 C CA . VAL A 1 180 ? -3.667 3.273 -5.235 1.00 94.12 180 VAL A CA 1
ATOM 1362 C C . VAL A 1 180 ? -3.187 2.943 -3.818 1.00 94.12 180 VAL A C 1
ATOM 1364 O O . VAL A 1 180 ? -3.991 2.764 -2.907 1.00 94.12 180 VAL A O 1
ATOM 1367 N N . LEU A 1 181 ? -1.875 2.953 -3.562 1.00 91.81 181 LEU A N 1
ATOM 1368 C CA . LEU A 1 181 ? -1.343 2.756 -2.207 1.00 91.81 181 LEU A CA 1
ATOM 1369 C C . LEU A 1 181 ? -1.708 3.901 -1.261 1.00 91.81 181 LEU A C 1
ATOM 1371 O O . LEU A 1 181 ? -1.997 3.671 -0.084 1.00 91.81 181 LEU A O 1
ATOM 1375 N N . LYS A 1 182 ? -1.732 5.133 -1.771 1.00 89.38 182 LYS A N 1
ATOM 1376 C CA . LYS A 1 182 ? -2.209 6.305 -1.037 1.00 89.38 182 LYS A CA 1
ATOM 1377 C C . LYS A 1 182 ? -3.691 6.201 -0.701 1.00 89.38 182 LYS A C 1
ATOM 1379 O O . LYS A 1 182 ? -4.059 6.514 0.430 1.00 89.38 182 LYS A O 1
ATOM 1384 N N . GLU A 1 183 ? -4.518 5.754 -1.640 1.00 93.88 183 GLU A N 1
ATOM 1385 C CA . GLU A 1 183 ? -5.940 5.516 -1.404 1.00 93.88 183 GLU A CA 1
ATOM 1386 C C . GLU A 1 183 ? -6.155 4.443 -0.330 1.00 93.88 183 GLU A C 1
ATOM 1388 O O . GLU A 1 183 ? -6.851 4.699 0.655 1.00 93.88 183 GLU A O 1
ATOM 1393 N N . LEU A 1 184 ? -5.500 3.283 -0.453 1.00 95.00 184 LEU A N 1
ATOM 1394 C CA . LEU A 1 184 ? -5.588 2.211 0.541 1.00 95.00 184 LEU A CA 1
ATOM 1395 C C . LEU A 1 184 ? -5.189 2.708 1.939 1.00 95.00 184 LEU A C 1
ATOM 1397 O O . LEU A 1 184 ? -5.927 2.516 2.910 1.00 95.00 184 LEU A O 1
ATOM 1401 N N . ALA A 1 185 ? -4.043 3.388 2.040 1.00 92.44 185 ALA A N 1
ATOM 1402 C CA . ALA A 1 185 ? -3.555 3.936 3.299 1.00 92.44 185 ALA A CA 1
ATOM 1403 C C . ALA A 1 185 ? -4.498 4.994 3.878 1.00 92.44 185 ALA A C 1
ATOM 1405 O O . ALA A 1 185 ? -4.723 5.008 5.091 1.00 92.44 185 ALA A O 1
ATOM 1406 N N . GLY A 1 186 ? -5.062 5.858 3.030 1.00 93.50 186 GLY A N 1
ATOM 1407 C CA . GLY A 1 186 ? -6.052 6.857 3.415 1.00 93.50 186 GLY A CA 1
ATOM 1408 C C . GLY A 1 186 ? -7.305 6.211 3.996 1.00 93.50 186 GLY A C 1
ATOM 1409 O O . GLY A 1 186 ? -7.662 6.510 5.134 1.00 93.50 186 GLY A O 1
ATOM 1410 N N . ASN A 1 187 ? -7.914 5.277 3.263 1.00 96.12 187 ASN A N 1
ATOM 1411 C CA . ASN A 1 187 ? -9.148 4.597 3.660 1.00 96.12 187 ASN A CA 1
ATOM 1412 C C . ASN A 1 187 ? -8.993 3.895 5.019 1.00 96.12 187 ASN A C 1
ATOM 1414 O O . ASN A 1 187 ? -9.813 4.078 5.924 1.00 96.12 187 ASN A O 1
ATOM 1418 N N . VAL A 1 188 ? -7.906 3.138 5.200 1.00 95.94 188 VAL A N 1
ATOM 1419 C CA . VAL A 1 188 ? -7.636 2.412 6.449 1.00 95.94 188 VAL A CA 1
ATOM 1420 C C . VAL A 1 188 ? -7.313 3.374 7.596 1.00 95.94 188 VAL A C 1
ATOM 1422 O O . VAL A 1 188 ? -7.906 3.265 8.670 1.00 95.94 188 VAL A O 1
ATOM 1425 N N . SER A 1 189 ? -6.417 4.345 7.383 1.00 92.56 189 SER A N 1
ATOM 1426 C CA . SER A 1 189 ? -5.996 5.268 8.449 1.00 92.56 189 SER A CA 1
ATOM 1427 C C . SER A 1 189 ? -7.154 6.137 8.933 1.00 92.56 189 SER A C 1
ATOM 1429 O O . SER A 1 189 ? -7.357 6.260 10.139 1.00 92.56 189 SER A O 1
ATOM 1431 N N . GLN A 1 190 ? -7.954 6.687 8.013 1.00 95.31 190 GLN A N 1
ATOM 1432 C CA . GLN A 1 190 ? -9.116 7.511 8.358 1.00 95.31 190 GLN A CA 1
ATOM 1433 C C . GLN A 1 190 ? -10.172 6.713 9.126 1.00 95.31 190 GLN A C 1
ATOM 1435 O O . GLN A 1 190 ? -10.731 7.224 10.097 1.00 95.31 190 GLN A O 1
ATOM 1440 N N . THR A 1 191 ? -10.403 5.453 8.743 1.00 97.19 191 THR A N 1
ATOM 1441 C CA . THR A 1 191 ? -11.329 4.567 9.461 1.00 97.19 191 THR A CA 1
ATOM 1442 C C . THR A 1 191 ? -10.856 4.336 10.893 1.00 97.19 191 THR A C 1
ATOM 1444 O O . THR A 1 191 ? -11.631 4.522 11.829 1.00 97.19 191 THR A O 1
ATOM 1447 N N . ILE A 1 192 ? -9.577 4.001 11.091 1.00 95.88 192 ILE A N 1
ATOM 1448 C CA . ILE A 1 192 ? -9.021 3.743 12.428 1.00 95.88 192 ILE A CA 1
ATOM 1449 C C . ILE A 1 192 ? -9.047 5.009 13.293 1.00 95.88 192 ILE A C 1
ATOM 1451 O O . ILE A 1 192 ? -9.471 4.962 14.448 1.00 95.88 192 ILE A O 1
ATOM 1455 N N . GLU A 1 193 ? -8.607 6.152 12.763 1.00 94.50 193 GLU A N 1
ATOM 1456 C CA . GLU A 1 193 ? -8.598 7.419 13.505 1.00 94.50 193 GLU A CA 1
ATOM 1457 C C . GLU A 1 193 ? -10.017 7.872 13.873 1.00 94.50 193 GLU A C 1
ATOM 1459 O O . GLU A 1 193 ? -10.277 8.234 15.026 1.00 94.50 193 GLU A O 1
ATOM 1464 N N . GLY A 1 194 ? -10.948 7.800 12.917 1.00 95.62 194 GLY A N 1
ATOM 1465 C CA . GLY A 1 194 ? -12.357 8.114 13.126 1.00 95.62 194 GLY A CA 1
ATOM 1466 C C . GLY A 1 194 ? -12.996 7.205 14.173 1.00 95.62 194 GLY A C 1
ATOM 1467 O O . GLY A 1 194 ? -13.606 7.699 15.121 1.00 95.62 194 GLY A O 1
ATOM 1468 N N . ALA A 1 195 ? -12.792 5.892 14.055 1.00 96.50 195 ALA A N 1
ATOM 1469 C CA . ALA A 1 195 ? -13.273 4.898 15.007 1.00 96.50 195 ALA A CA 1
ATOM 1470 C C . ALA A 1 195 ? -12.752 5.161 16.425 1.00 96.50 195 ALA A C 1
ATOM 1472 O O . ALA A 1 195 ? -13.539 5.281 17.364 1.00 96.50 195 ALA A O 1
ATOM 1473 N N . LYS A 1 196 ? -11.431 5.332 16.584 1.00 95.44 196 LYS A N 1
ATOM 1474 C CA . LYS A 1 196 ? -10.792 5.588 17.887 1.00 95.44 196 LYS A CA 1
ATOM 1475 C C . LYS A 1 196 ? -11.316 6.849 18.564 1.00 95.44 196 LYS A C 1
ATOM 1477 O O . LYS A 1 196 ? -11.456 6.868 19.787 1.00 95.44 196 LYS A O 1
ATOM 1482 N N . LYS A 1 197 ? -11.592 7.901 17.788 1.00 95.88 197 LYS A N 1
ATOM 1483 C CA . LYS A 1 197 ? -12.163 9.147 18.311 1.00 95.88 197 LYS A CA 1
ATOM 1484 C C . LYS A 1 197 ? -13.576 8.925 18.857 1.00 95.88 197 LYS A C 1
ATOM 1486 O O . LYS A 1 197 ? -13.863 9.389 19.957 1.00 95.88 197 LYS A O 1
ATOM 1491 N N . LYS A 1 198 ? -14.421 8.199 18.123 1.00 95.75 198 LYS A N 1
ATOM 1492 C CA . LYS A 1 198 ? -15.830 7.954 18.477 1.00 95.75 198 LYS A CA 1
ATOM 1493 C C . LYS A 1 198 ? -15.988 7.010 19.670 1.00 95.75 198 LYS A C 1
ATOM 1495 O O . LYS A 1 198 ? -16.779 7.274 20.568 1.00 95.75 198 LYS A O 1
ATOM 1500 N N . ILE A 1 199 ? -15.155 5.971 19.764 1.00 96.06 199 ILE A N 1
ATOM 1501 C CA . ILE A 1 199 ? -15.183 5.040 20.908 1.00 96.06 199 ILE A CA 1
ATOM 1502 C C . ILE A 1 199 ? -14.467 5.584 22.153 1.00 96.06 199 ILE A C 1
ATOM 1504 O O . ILE A 1 199 ? -14.391 4.902 23.171 1.00 96.06 199 ILE A O 1
ATOM 1508 N N . ALA A 1 200 ? -13.916 6.804 22.122 1.00 94.25 200 ALA A N 1
ATOM 1509 C CA . ALA A 1 200 ? -13.161 7.352 23.251 1.00 94.25 200 ALA A CA 1
ATOM 1510 C C . ALA A 1 200 ? -13.991 7.435 24.547 1.00 94.25 200 ALA A C 1
ATOM 1512 O O . ALA A 1 200 ? -13.418 7.325 25.634 1.00 94.25 200 ALA A O 1
ATOM 1513 N N . GLY A 1 201 ? -15.312 7.608 24.413 1.00 93.75 201 GLY A N 1
ATOM 1514 C CA . GLY A 1 201 ? -16.287 7.637 25.505 1.00 93.75 201 GLY A CA 1
ATOM 1515 C C . GLY A 1 201 ? -16.919 6.286 25.862 1.00 93.75 201 GLY A C 1
ATOM 1516 O O . GLY A 1 201 ? -17.830 6.285 26.683 1.00 93.75 201 GLY A O 1
ATOM 1517 N N . MET A 1 202 ? -16.455 5.181 25.268 1.00 96.19 202 MET A N 1
ATOM 1518 C CA . MET A 1 202 ? -16.964 3.814 25.454 1.00 96.19 202 MET A CA 1
ATOM 1519 C C . MET A 1 202 ? -15.858 2.954 26.096 1.00 96.19 202 MET A C 1
ATOM 1521 O O . MET A 1 202 ? -15.003 2.430 25.376 1.00 96.19 202 MET A O 1
ATOM 1525 N N . PRO A 1 203 ? -15.741 2.888 27.439 1.00 95.69 203 PRO A N 1
ATOM 1526 C CA . PRO A 1 203 ? -14.571 2.308 28.102 1.00 95.69 203 PRO A CA 1
ATOM 1527 C C . PRO A 1 203 ? -14.326 0.831 27.780 1.00 95.69 203 PRO A C 1
ATOM 1529 O O . PRO A 1 203 ? -13.168 0.432 27.629 1.00 95.69 203 PRO A O 1
ATOM 1532 N N . HIS A 1 204 ? -15.390 0.034 27.677 1.00 96.62 204 HIS A N 1
ATOM 1533 C CA . HIS A 1 204 ? -15.312 -1.394 27.384 1.00 96.62 204 HIS A CA 1
ATOM 1534 C C . HIS A 1 204 ? -14.965 -1.622 25.912 1.00 96.62 204 HIS A C 1
ATOM 1536 O O . HIS A 1 204 ? -13.950 -2.251 25.613 1.00 96.62 204 HIS A O 1
ATOM 1542 N N . ALA A 1 205 ? -15.704 -0.998 24.991 1.00 97.25 205 ALA A N 1
ATOM 1543 C CA . ALA A 1 205 ? -15.435 -1.105 23.559 1.00 97.25 205 ALA A CA 1
ATOM 1544 C C . ALA A 1 205 ? -14.040 -0.579 23.197 1.00 97.25 205 ALA A C 1
ATOM 1546 O O . ALA A 1 205 ? -13.312 -1.203 22.428 1.00 97.25 205 ALA A O 1
ATOM 1547 N N . LYS A 1 206 ? -13.606 0.531 23.801 1.00 96.62 206 LYS A N 1
ATOM 1548 C CA . LYS A 1 206 ? -12.247 1.059 23.633 1.00 96.62 206 LYS A CA 1
ATOM 1549 C C . LYS A 1 206 ? -11.184 0.064 24.084 1.00 96.62 206 LYS A C 1
ATOM 1551 O O . LYS A 1 206 ? -10.166 -0.066 23.408 1.00 96.62 206 LYS A O 1
ATOM 1556 N N . LYS A 1 207 ? -11.379 -0.599 25.227 1.00 97.31 207 LYS A N 1
ATOM 1557 C CA . LYS A 1 207 ? -10.420 -1.573 25.763 1.00 97.31 207 LYS A CA 1
ATOM 1558 C C . LYS A 1 207 ? -10.284 -2.784 24.838 1.00 97.31 207 LYS A C 1
ATOM 1560 O O . LYS A 1 207 ? -9.159 -3.190 24.565 1.00 97.31 207 LYS A O 1
ATOM 1565 N N . GLU A 1 208 ? -11.401 -3.300 24.336 1.00 97.50 208 GLU A N 1
ATOM 1566 C CA . GLU A 1 208 ? -11.435 -4.496 23.488 1.00 97.50 208 GLU A CA 1
ATOM 1567 C C . GLU A 1 208 ? -11.002 -4.214 22.038 1.00 97.50 208 GLU A C 1
ATOM 1569 O O . GLU A 1 208 ? -10.274 -5.006 21.446 1.00 97.50 208 GLU A O 1
ATOM 1574 N N . LEU A 1 209 ? -11.392 -3.071 21.458 1.00 96.81 209 LEU A N 1
ATOM 1575 C CA . LEU A 1 209 ? -11.103 -2.750 20.054 1.00 96.81 209 LEU A CA 1
ATOM 1576 C C . LEU A 1 209 ? -9.721 -2.128 19.837 1.00 96.81 209 LEU A C 1
ATOM 1578 O O . LEU A 1 209 ? -9.141 -2.303 18.766 1.00 96.81 209 LEU A O 1
ATOM 1582 N N . ASN A 1 210 ? -9.159 -1.414 20.821 1.00 94.00 210 ASN A N 1
ATOM 1583 C CA . ASN A 1 210 ? -7.872 -0.732 20.638 1.00 94.00 210 ASN A CA 1
ATOM 1584 C C . ASN A 1 210 ? -6.717 -1.644 20.191 1.00 94.00 210 ASN A C 1
ATOM 1586 O O . ASN A 1 210 ? -5.981 -1.234 19.290 1.00 94.00 210 ASN A O 1
ATOM 1590 N N . PRO A 1 211 ? -6.537 -2.844 20.771 1.00 94.94 211 PRO A N 1
ATOM 1591 C CA . PRO A 1 211 ? -5.515 -3.782 20.312 1.00 94.94 211 PRO A CA 1
ATOM 1592 C C . PRO A 1 211 ? -5.766 -4.285 18.885 1.00 94.94 211 PRO A C 1
ATOM 1594 O O . PRO A 1 211 ? -4.821 -4.551 18.148 1.00 94.94 211 PRO A O 1
ATOM 1597 N N . LEU A 1 212 ? -7.031 -4.387 18.473 1.00 96.44 212 LEU A N 1
ATOM 1598 C CA . LEU A 1 212 ? -7.419 -4.986 17.198 1.00 96.44 212 LEU A CA 1
ATOM 1599 C C . LEU A 1 212 ? -7.163 -4.073 15.994 1.00 96.44 212 LEU A C 1
ATOM 1601 O O 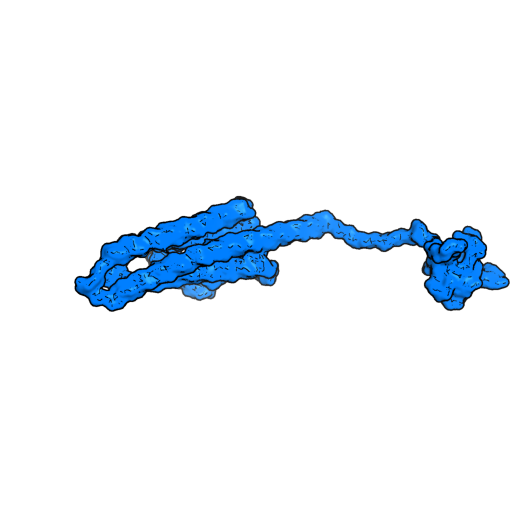. LEU A 1 212 ? -7.021 -4.572 14.882 1.00 96.44 212 LEU A O 1
ATOM 1605 N N . TRP A 1 213 ? -7.012 -2.757 16.180 1.00 95.50 213 TRP A N 1
ATOM 1606 C CA . TRP A 1 213 ? -6.625 -1.851 15.085 1.00 95.50 213 TRP A CA 1
ATOM 1607 C C . TRP A 1 213 ? -5.264 -2.203 14.464 1.00 95.50 213 TRP A C 1
ATOM 1609 O O . TRP A 1 213 ? -5.018 -1.878 13.300 1.00 95.50 213 TRP A O 1
ATOM 1619 N N . ALA A 1 214 ? -4.391 -2.888 15.214 1.00 93.75 214 ALA A N 1
ATOM 1620 C CA . ALA A 1 214 ? -3.120 -3.394 14.704 1.00 93.75 214 ALA A CA 1
ATOM 1621 C C . ALA A 1 214 ? -3.309 -4.409 13.562 1.00 93.75 214 ALA A C 1
ATOM 1623 O O . ALA A 1 214 ? -2.492 -4.429 12.645 1.00 93.75 214 ALA A O 1
ATOM 1624 N N . LEU A 1 215 ? -4.424 -5.157 13.546 1.00 96.50 215 LEU A N 1
ATOM 1625 C CA . LEU A 1 215 ? -4.760 -6.103 12.471 1.00 96.50 215 LEU A CA 1
ATOM 1626 C C . LEU A 1 215 ? -4.856 -5.425 11.104 1.00 96.50 215 LEU A C 1
ATOM 1628 O O . LEU A 1 215 ? -4.574 -6.056 10.092 1.00 96.50 215 LEU A O 1
ATOM 1632 N N . LEU A 1 216 ? -5.231 -4.144 11.073 1.00 95.75 216 LEU A N 1
ATOM 1633 C CA . LEU A 1 216 ? -5.264 -3.347 9.851 1.00 95.75 216 LEU A CA 1
ATOM 1634 C C . LEU A 1 216 ? -3.963 -2.567 9.642 1.00 95.75 216 LEU A C 1
ATOM 1636 O O . LEU A 1 216 ? -3.421 -2.520 8.539 1.00 95.75 216 LEU A O 1
ATOM 1640 N N . ALA A 1 217 ? -3.453 -1.937 10.701 1.00 92.06 217 ALA A N 1
ATOM 1641 C CA . ALA A 1 217 ? -2.338 -1.006 10.587 1.00 92.06 217 ALA A CA 1
ATOM 1642 C C . ALA A 1 217 ? -0.996 -1.689 10.283 1.00 92.06 217 ALA A C 1
ATOM 1644 O O . ALA A 1 217 ? -0.204 -1.154 9.507 1.00 92.06 217 ALA A O 1
ATOM 1645 N N . GLU A 1 218 ? -0.727 -2.857 10.870 1.00 91.75 218 GLU A N 1
ATOM 1646 C CA . GLU A 1 218 ? 0.526 -3.585 10.651 1.00 91.75 218 GLU A CA 1
ATO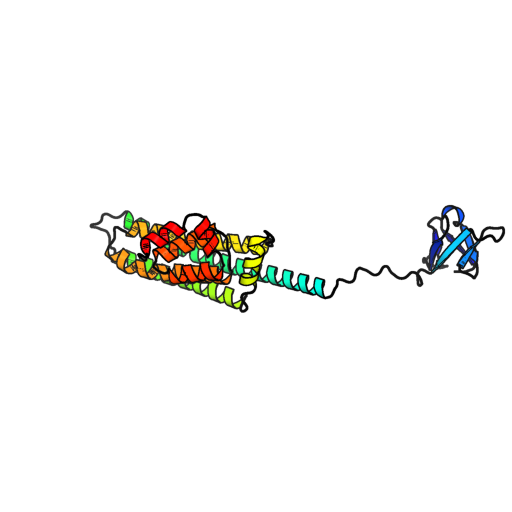M 1647 C C . GLU A 1 218 ? 0.699 -4.062 9.205 1.00 91.75 218 GLU A C 1
ATOM 1649 O O . GLU A 1 218 ? 1.708 -3.690 8.596 1.00 91.75 218 GLU A O 1
ATOM 1654 N N . PRO A 1 219 ? -0.237 -4.830 8.609 1.00 94.12 219 PRO A N 1
ATOM 1655 C CA . PRO A 1 219 ? -0.078 -5.272 7.228 1.00 94.12 219 PRO A CA 1
ATOM 1656 C C . PRO A 1 219 ? -0.088 -4.094 6.251 1.00 94.12 219 PRO A C 1
ATOM 1658 O O . PRO A 1 219 ? 0.694 -4.103 5.305 1.00 94.12 219 PRO A O 1
ATOM 1661 N N . LEU A 1 220 ? -0.858 -3.029 6.513 1.00 92.94 220 LEU A N 1
ATOM 1662 C CA . LEU A 1 220 ? -0.765 -1.789 5.735 1.00 92.94 220 LEU A CA 1
ATOM 1663 C C . LEU A 1 220 ? 0.658 -1.206 5.760 1.00 92.94 220 LEU A C 1
ATOM 1665 O O . LEU A 1 220 ? 1.213 -0.867 4.715 1.00 92.94 220 LEU A O 1
ATOM 1669 N N . GLY A 1 221 ? 1.267 -1.106 6.943 1.00 89.62 221 GLY A N 1
ATOM 1670 C CA . GLY A 1 221 ? 2.647 -0.643 7.083 1.00 89.62 221 GLY A CA 1
ATOM 1671 C C . GLY A 1 221 ? 3.647 -1.541 6.349 1.00 89.62 221 GLY A C 1
ATOM 1672 O O . GLY A 1 221 ? 4.584 -1.037 5.733 1.00 89.62 221 GLY A O 1
ATOM 1673 N N . GLN A 1 222 ? 3.433 -2.859 6.368 1.00 89.44 222 GLN A N 1
ATOM 1674 C CA . GLN A 1 222 ? 4.277 -3.829 5.664 1.00 89.44 222 GLN A CA 1
ATOM 1675 C C . GLN A 1 222 ? 4.162 -3.720 4.139 1.00 89.44 222 GLN A C 1
ATOM 1677 O O . GLN A 1 222 ? 5.194 -3.771 3.473 1.00 89.44 222 GLN A O 1
ATOM 1682 N N . ILE A 1 223 ? 2.954 -3.513 3.603 1.00 91.38 223 ILE A N 1
ATOM 1683 C CA . ILE A 1 223 ? 2.715 -3.261 2.172 1.00 91.38 223 ILE A CA 1
ATOM 1684 C C . ILE A 1 223 ? 3.507 -2.032 1.723 1.00 91.38 223 ILE A C 1
ATOM 1686 O O . ILE A 1 223 ? 4.262 -2.083 0.755 1.00 91.38 223 ILE A O 1
ATOM 1690 N N . LEU A 1 224 ? 3.381 -0.927 2.459 1.00 88.12 224 LEU A N 1
ATOM 1691 C CA . LEU A 1 224 ? 4.065 0.321 2.124 1.00 88.12 224 LEU A CA 1
ATOM 1692 C C . LEU A 1 224 ? 5.585 0.194 2.237 1.00 88.12 224 LEU A C 1
ATOM 1694 O O . LEU A 1 224 ? 6.309 0.738 1.404 1.00 88.12 224 LEU A O 1
ATOM 1698 N N . ALA A 1 225 ? 6.067 -0.549 3.237 1.00 83.50 225 ALA A N 1
ATOM 1699 C CA . ALA A 1 225 ? 7.484 -0.853 3.374 1.00 83.50 225 ALA A CA 1
ATOM 1700 C C . ALA A 1 225 ? 7.999 -1.663 2.182 1.00 83.50 225 ALA A C 1
ATOM 1702 O O . ALA A 1 225 ? 9.071 -1.341 1.676 1.00 83.50 225 ALA A O 1
ATOM 1703 N N . ALA A 1 226 ? 7.246 -2.674 1.739 1.00 85.00 226 ALA A N 1
ATOM 1704 C CA . ALA A 1 226 ? 7.623 -3.547 0.631 1.00 85.00 226 ALA A CA 1
ATOM 1705 C C . ALA A 1 226 ? 7.732 -2.786 -0.696 1.00 85.00 226 ALA A C 1
ATOM 1707 O O . ALA A 1 226 ? 8.676 -3.006 -1.437 1.00 85.00 226 ALA A O 1
ATOM 1708 N N . VAL A 1 227 ? 6.828 -1.841 -0.966 1.00 84.94 227 VAL A N 1
ATOM 1709 C CA . VAL A 1 227 ? 6.869 -1.048 -2.211 1.00 84.94 227 VAL A CA 1
ATOM 1710 C C . VAL A 1 227 ? 7.833 0.144 -2.109 1.00 84.94 227 VAL A C 1
ATOM 1712 O O . VAL A 1 227 ? 8.274 0.700 -3.109 1.00 84.94 227 VAL A O 1
ATOM 1715 N N . GLY A 1 228 ? 8.209 0.546 -0.895 1.00 76.88 228 GLY A N 1
ATOM 1716 C CA . GLY A 1 228 ? 9.217 1.578 -0.671 1.00 76.88 228 GLY A CA 1
ATOM 1717 C C . GLY A 1 228 ? 8.780 2.989 -1.054 1.00 76.88 228 GLY A C 1
ATOM 1718 O O . GLY A 1 228 ? 9.612 3.826 -1.401 1.00 76.88 228 GLY A O 1
ATOM 1719 N N . LEU A 1 229 ? 7.479 3.276 -0.998 1.00 65.56 229 LEU A N 1
ATOM 1720 C CA . LEU A 1 229 ? 6.974 4.573 -1.427 1.00 65.56 229 LEU A CA 1
ATOM 1721 C C . LEU A 1 229 ? 7.200 5.674 -0.397 1.00 65.56 229 LEU A C 1
ATOM 1723 O O . LEU A 1 229 ? 6.733 5.619 0.740 1.00 65.56 229 LEU A O 1
ATOM 1727 N N . LEU A 1 230 ? 7.873 6.721 -0.879 1.00 56.38 230 LEU A N 1
ATOM 1728 C CA . LEU A 1 230 ? 8.270 7.921 -0.147 1.00 56.38 230 LEU A CA 1
ATOM 1729 C C . LEU A 1 230 ? 7.293 9.081 -0.318 1.00 56.38 230 LEU A C 1
ATOM 1731 O O . LEU A 1 230 ? 7.665 10.228 -0.065 1.00 56.38 230 LEU A O 1
ATOM 1735 N N . LEU A 1 231 ? 6.065 8.842 -0.790 1.00 57.22 231 LEU A N 1
ATOM 1736 C CA . LEU A 1 231 ? 5.094 9.927 -0.857 1.00 57.22 231 LEU A CA 1
ATOM 1737 C C . LEU A 1 231 ? 4.908 10.459 0.567 1.00 57.22 231 LEU A C 1
ATOM 1739 O O . LEU A 1 231 ? 4.309 9.794 1.411 1.00 57.22 231 LEU A O 1
ATOM 1743 N N . SER A 1 232 ? 5.445 11.656 0.827 1.00 58.47 232 SER A N 1
ATOM 1744 C CA . SER A 1 232 ? 5.442 12.310 2.142 1.00 58.47 232 SER A CA 1
ATOM 1745 C C . SER A 1 232 ? 4.043 12.294 2.776 1.00 58.47 232 SER A C 1
ATOM 1747 O O . SER A 1 232 ? 3.897 12.081 3.979 1.00 58.47 232 SER A O 1
ATOM 1749 N N . GLY A 1 233 ? 2.997 12.390 1.943 1.00 63.53 233 GLY A N 1
ATOM 1750 C CA . GLY A 1 233 ? 1.603 12.239 2.360 1.00 63.53 233 GLY A CA 1
ATOM 1751 C C . GLY A 1 233 ? 1.249 10.852 2.916 1.00 63.53 233 GLY A C 1
ATOM 1752 O O . GLY A 1 233 ? 0.679 10.770 4.000 1.00 63.53 233 GLY A O 1
ATOM 1753 N N . VAL A 1 234 ? 1.603 9.765 2.223 1.00 68.81 234 VAL A N 1
ATOM 1754 C CA . VAL A 1 234 ? 1.256 8.384 2.622 1.00 68.81 234 VAL A CA 1
ATOM 1755 C C . VAL A 1 234 ? 2.039 7.952 3.857 1.00 68.81 234 VAL A C 1
ATOM 1757 O O . VAL A 1 234 ? 1.465 7.437 4.815 1.00 68.81 234 VAL A O 1
ATOM 1760 N N . LEU A 1 235 ? 3.342 8.233 3.879 1.00 67.88 235 LEU A N 1
ATOM 1761 C CA . LEU A 1 235 ? 4.187 7.932 5.033 1.00 67.88 235 LEU A CA 1
ATOM 1762 C C . LEU A 1 235 ? 3.815 8.757 6.261 1.00 67.88 235 LEU A C 1
ATOM 1764 O O . LEU A 1 235 ? 3.874 8.246 7.376 1.00 67.88 235 LEU A O 1
ATOM 1768 N N . GLY A 1 236 ? 3.404 10.012 6.072 1.00 70.69 236 GLY A N 1
ATOM 1769 C CA . GLY A 1 236 ? 2.895 10.844 7.155 1.00 70.69 236 GLY A CA 1
ATOM 1770 C C . GLY A 1 236 ? 1.618 10.273 7.774 1.00 70.69 236 GLY A C 1
ATOM 1771 O O . GLY A 1 236 ? 1.508 10.232 9.000 1.00 70.69 236 GLY A O 1
ATOM 1772 N N . LEU A 1 237 ? 0.677 9.802 6.947 1.00 72.38 237 LEU A N 1
ATOM 1773 C CA . LEU A 1 237 ? -0.561 9.165 7.412 1.00 72.38 237 LEU A CA 1
ATOM 1774 C C . LEU A 1 237 ? -0.264 7.885 8.199 1.00 72.38 237 LEU A C 1
ATOM 1776 O O . LEU A 1 237 ? -0.679 7.749 9.349 1.00 72.38 237 LEU A O 1
ATOM 1780 N N . VAL A 1 238 ? 0.535 6.984 7.628 1.00 71.00 238 VAL A N 1
ATOM 1781 C CA . VAL A 1 238 ? 0.840 5.693 8.261 1.00 71.00 238 VAL A CA 1
ATOM 1782 C C . VAL A 1 238 ? 1.749 5.846 9.478 1.00 71.00 238 VAL A C 1
ATOM 1784 O O . VAL A 1 238 ? 1.54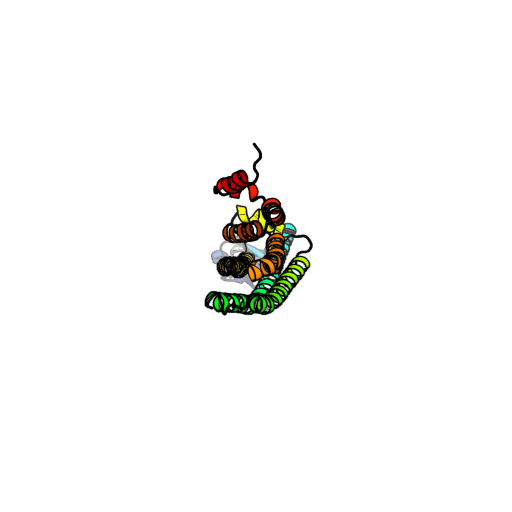9 5.175 10.488 1.00 71.00 238 VAL A O 1
ATOM 1787 N N . GLY A 1 239 ? 2.701 6.778 9.444 1.00 74.94 239 GLY A N 1
ATOM 1788 C CA . GLY A 1 239 ? 3.543 7.107 10.591 1.00 74.94 239 GLY A CA 1
ATOM 1789 C C . GLY A 1 239 ? 2.726 7.595 11.788 1.00 74.94 239 GLY A C 1
ATOM 1790 O O . GLY A 1 239 ? 2.953 7.135 12.910 1.00 74.94 239 GLY A O 1
ATOM 1791 N N . LYS A 1 240 ? 1.739 8.474 11.560 1.00 80.00 240 LYS A N 1
ATOM 1792 C CA . LYS A 1 240 ? 0.804 8.928 12.605 1.00 80.00 240 LYS A CA 1
ATOM 1793 C C . LYS A 1 240 ? -0.050 7.780 13.131 1.00 80.00 240 LYS A C 1
ATOM 1795 O O . LYS A 1 240 ? -0.131 7.610 14.348 1.00 80.00 240 LYS A O 1
ATOM 1800 N N . LEU A 1 241 ? -0.615 6.973 12.232 1.00 78.06 241 LEU A N 1
ATOM 1801 C CA . LEU A 1 241 ? -1.448 5.825 12.578 1.00 78.06 241 LEU A CA 1
ATOM 1802 C C . LEU A 1 241 ? -0.705 4.849 13.499 1.00 78.06 241 LEU A C 1
ATOM 1804 O O . LEU A 1 241 ? -1.147 4.571 14.613 1.00 78.06 241 LEU A O 1
ATOM 1808 N N . LEU A 1 242 ? 0.449 4.361 13.047 1.00 78.62 242 LEU A N 1
ATOM 1809 C CA . LEU A 1 242 ? 1.253 3.379 13.769 1.00 78.62 242 LEU A CA 1
ATOM 1810 C C . LEU A 1 242 ? 1.801 3.947 15.087 1.00 78.62 242 LEU A C 1
ATOM 1812 O O . LEU A 1 242 ? 1.772 3.260 16.108 1.00 78.62 242 LEU A O 1
ATOM 1816 N N . SER A 1 243 ? 2.228 5.216 15.113 1.00 81.69 243 SER A N 1
ATOM 1817 C CA . SER A 1 243 ? 2.631 5.883 16.363 1.00 81.69 243 SER A CA 1
ATOM 1818 C C . SER A 1 243 ? 1.469 5.953 17.356 1.00 81.69 243 SER A C 1
ATOM 1820 O O . SER A 1 243 ? 1.640 5.651 18.535 1.00 81.69 243 SER A O 1
ATOM 1822 N N . GLY A 1 244 ? 0.264 6.270 16.875 1.00 78.88 244 GLY A N 1
ATOM 1823 C CA . GLY A 1 244 ? -0.956 6.300 17.680 1.00 78.88 244 GLY A CA 1
ATOM 1824 C C . GLY A 1 244 ? -1.416 4.928 18.186 1.00 78.88 244 GLY A C 1
ATOM 1825 O O . GLY A 1 244 ? -2.286 4.870 19.058 1.00 78.88 244 GLY A O 1
ATOM 1826 N N . LEU A 1 245 ? -0.865 3.836 17.654 1.00 76.62 245 LEU A N 1
ATOM 1827 C CA . LEU A 1 245 ? -1.110 2.456 18.086 1.00 76.62 245 LEU A CA 1
ATOM 1828 C C . LEU A 1 245 ? 0.014 1.891 18.967 1.00 76.62 245 LEU A C 1
ATOM 1830 O O . LEU A 1 245 ? -0.058 0.738 19.374 1.00 76.62 245 LEU A O 1
ATOM 1834 N N . GLY A 1 246 ? 1.052 2.676 19.271 1.00 76.38 246 GLY A N 1
ATOM 1835 C CA . GLY A 1 246 ? 2.223 2.183 20.002 1.00 76.38 246 GLY A CA 1
ATOM 1836 C C . GLY A 1 246 ? 3.162 1.318 19.152 1.00 76.38 246 GLY A C 1
ATOM 1837 O O . GLY A 1 246 ? 4.148 0.796 19.663 1.00 76.38 246 GLY A O 1
ATOM 1838 N N . LEU A 1 247 ? 2.929 1.229 17.839 1.00 77.06 247 LEU A N 1
ATOM 1839 C CA . LEU A 1 247 ? 3.739 0.480 16.872 1.00 77.06 247 LEU A CA 1
ATOM 1840 C C . LEU A 1 247 ? 4.924 1.314 16.350 1.00 77.06 247 LEU A C 1
ATOM 1842 O O . LEU A 1 247 ? 5.309 1.238 15.182 1.00 77.06 247 LEU A O 1
ATOM 1846 N N . GLY A 1 248 ? 5.531 2.125 17.221 1.00 70.38 248 GLY A N 1
ATOM 1847 C CA . GLY A 1 248 ? 6.615 3.050 16.862 1.00 70.38 248 GLY A CA 1
ATOM 1848 C C . GLY A 1 248 ? 7.871 2.360 16.310 1.00 70.38 248 GLY A C 1
ATOM 1849 O O . GLY A 1 248 ? 8.600 2.949 15.514 1.00 70.38 248 GLY A O 1
ATOM 1850 N N . GLY A 1 249 ? 8.109 1.092 16.664 1.00 72.69 249 GLY A N 1
ATOM 1851 C CA . GLY A 1 249 ? 9.174 0.281 16.060 1.00 72.69 249 GLY A CA 1
ATOM 1852 C C . GLY A 1 249 ? 8.945 0.021 14.566 1.00 72.69 249 GLY A C 1
ATOM 1853 O O . GLY A 1 249 ? 9.878 0.122 13.772 1.00 72.69 249 GLY A O 1
ATOM 1854 N N . LEU A 1 250 ? 7.690 -0.217 14.171 1.00 67.19 250 LEU A N 1
ATOM 1855 C CA . LEU A 1 250 ? 7.300 -0.412 12.774 1.00 67.19 250 LEU A CA 1
ATOM 1856 C C . LEU A 1 250 ? 7.473 0.889 11.972 1.00 67.19 250 LEU A C 1
ATOM 1858 O O . LEU A 1 250 ? 7.993 0.864 10.861 1.00 67.19 250 LEU A O 1
ATOM 1862 N N . VAL A 1 251 ? 7.128 2.033 12.578 1.00 67.88 251 VAL A N 1
ATOM 1863 C CA . VAL A 1 251 ? 7.356 3.377 12.012 1.00 67.88 251 VAL A CA 1
ATOM 1864 C C . VAL A 1 251 ? 8.838 3.637 11.777 1.00 67.88 251 VAL A C 1
ATOM 1866 O O . VAL A 1 251 ? 9.217 4.101 10.707 1.00 67.88 251 VAL A O 1
ATOM 1869 N N . ASN A 1 252 ? 9.691 3.317 12.750 1.00 69.81 252 ASN A N 1
ATOM 1870 C CA . ASN A 1 252 ? 11.133 3.512 12.620 1.00 69.81 252 ASN A CA 1
ATOM 1871 C C . ASN A 1 252 ? 11.753 2.617 11.545 1.00 69.81 252 ASN A C 1
ATOM 1873 O O . ASN A 1 252 ? 12.666 3.065 10.857 1.00 69.81 252 ASN A O 1
ATOM 1877 N N . ASN A 1 253 ? 11.253 1.396 11.364 1.00 68.38 253 ASN A N 1
ATOM 1878 C CA . ASN A 1 253 ? 11.705 0.514 10.290 1.00 68.38 253 ASN A CA 1
ATOM 1879 C C . ASN A 1 253 ? 11.216 0.993 8.918 1.00 68.38 253 ASN A C 1
ATOM 1881 O O . ASN A 1 253 ? 11.999 1.010 7.972 1.00 68.38 253 ASN A O 1
ATOM 1885 N N . LEU A 1 254 ? 9.963 1.449 8.823 1.00 65.94 254 LEU A N 1
ATOM 1886 C CA . LEU A 1 254 ? 9.403 2.020 7.599 1.00 65.94 254 LEU A CA 1
ATOM 1887 C C . LEU A 1 254 ? 10.155 3.297 7.195 1.00 65.94 254 LEU A C 1
ATOM 1889 O O . LEU A 1 254 ? 10.640 3.404 6.080 1.00 65.94 254 LEU A O 1
ATOM 1893 N N . LEU A 1 255 ? 10.334 4.249 8.111 1.00 67.31 255 LEU A N 1
ATOM 1894 C CA . LEU A 1 255 ? 11.016 5.518 7.831 1.00 67.31 255 LEU A CA 1
ATOM 1895 C C . LEU A 1 255 ? 12.541 5.377 7.723 1.00 67.31 255 LEU A C 1
ATOM 1897 O O . LEU A 1 255 ? 13.179 6.100 6.957 1.00 67.31 255 LEU A O 1
ATOM 1901 N N . GLY A 1 256 ? 13.131 4.467 8.500 1.00 64.44 256 GLY A N 1
ATOM 1902 C CA . GLY A 1 256 ? 14.566 4.190 8.516 1.00 64.44 256 GLY A CA 1
ATOM 1903 C C . GLY A 1 256 ? 15.019 3.404 7.291 1.00 64.44 256 GLY A C 1
ATOM 1904 O O . GLY A 1 256 ? 16.014 3.773 6.674 1.00 64.44 256 GLY A O 1
ATOM 1905 N N . GLY A 1 257 ? 14.246 2.396 6.876 1.00 62.62 257 GLY A N 1
ATOM 1906 C CA . GLY A 1 257 ? 14.490 1.641 5.646 1.00 62.62 257 GLY A CA 1
ATOM 1907 C C . GLY A 1 257 ? 14.398 2.502 4.388 1.00 62.62 257 GLY A C 1
ATOM 1908 O O . GLY A 1 257 ? 14.972 2.141 3.369 1.00 62.62 257 GLY A O 1
ATOM 1909 N N . LEU A 1 258 ? 13.735 3.654 4.478 1.00 57.31 258 LEU A N 1
ATOM 1910 C CA . LEU A 1 258 ? 13.479 4.591 3.389 1.00 57.31 258 LEU A CA 1
ATOM 1911 C C . LEU A 1 258 ? 14.365 5.846 3.409 1.00 57.31 258 LEU A C 1
ATOM 1913 O O . LEU A 1 258 ? 14.231 6.697 2.538 1.00 57.31 258 LEU A O 1
ATOM 1917 N N . GLY A 1 259 ? 15.270 5.987 4.386 1.00 56.69 259 GLY A N 1
ATOM 1918 C CA . GLY A 1 259 ? 16.193 7.130 4.467 1.00 56.69 259 GLY A CA 1
ATOM 1919 C C . GLY A 1 259 ? 15.533 8.486 4.770 1.00 56.69 259 GLY A C 1
ATOM 1920 O O . GLY A 1 259 ? 16.215 9.504 4.842 1.00 56.69 259 GLY A O 1
ATOM 1921 N N . ILE A 1 260 ? 14.219 8.524 5.016 1.00 59.34 260 ILE A N 1
ATOM 1922 C CA . ILE A 1 260 ? 13.433 9.759 5.226 1.00 59.34 260 ILE A CA 1
ATOM 1923 C C . ILE A 1 260 ? 13.632 10.360 6.615 1.00 59.34 260 ILE A C 1
ATOM 1925 O O . ILE A 1 260 ? 13.214 11.490 6.871 1.00 59.34 260 ILE A O 1
ATOM 1929 N N . LYS A 1 261 ? 14.303 9.648 7.523 1.00 56.53 261 LYS A N 1
ATOM 1930 C CA . LYS A 1 261 ? 14.492 10.083 8.912 1.00 56.53 261 LYS A CA 1
ATOM 1931 C C . LYS A 1 261 ? 15.017 11.529 9.024 1.00 56.53 261 LYS A C 1
ATOM 1933 O O . LYS A 1 261 ? 14.531 12.265 9.874 1.00 56.53 261 LYS A O 1
ATOM 1938 N N . GLY A 1 262 ? 15.892 11.965 8.109 1.00 52.41 262 GLY A N 1
ATOM 1939 C CA . GLY A 1 262 ? 16.385 13.352 8.041 1.00 52.41 262 GLY A CA 1
ATOM 1940 C C . GLY A 1 262 ? 15.422 14.372 7.404 1.00 52.41 262 GLY A C 1
ATOM 1941 O O . GLY A 1 262 ? 15.426 15.541 7.780 1.00 52.41 262 GLY A O 1
ATOM 1942 N N . ILE A 1 263 ? 14.546 13.950 6.487 1.00 49.00 263 ILE A N 1
ATOM 1943 C CA . ILE A 1 263 ? 13.553 14.823 5.828 1.00 49.00 263 ILE A CA 1
ATOM 1944 C C . ILE A 1 263 ? 12.389 15.141 6.784 1.00 49.00 263 ILE A C 1
ATOM 1946 O O . ILE A 1 263 ? 11.891 16.266 6.813 1.00 49.00 263 ILE A O 1
ATOM 1950 N N . LEU A 1 264 ? 11.984 14.181 7.623 1.00 50.38 264 LEU A N 1
ATOM 1951 C CA . LEU A 1 264 ? 10.972 14.394 8.667 1.00 50.38 264 LEU A CA 1
ATOM 1952 C C . LEU A 1 264 ? 11.459 15.309 9.803 1.00 50.38 264 LEU A C 1
ATOM 1954 O O . LEU A 1 264 ? 10.666 16.084 10.343 1.00 50.38 264 LEU A O 1
ATOM 1958 N N . GLU A 1 265 ? 12.750 15.260 10.145 1.00 51.28 265 GLU A N 1
ATOM 1959 C CA . GLU A 1 265 ? 13.369 16.212 11.078 1.00 51.28 265 GLU A CA 1
ATOM 1960 C C . GLU A 1 265 ? 13.390 17.640 10.501 1.00 51.28 265 GLU A C 1
ATOM 1962 O O . GLU A 1 265 ? 13.097 18.588 11.230 1.00 51.28 265 GLU A O 1
ATOM 1967 N N . GLY A 1 266 ? 13.613 17.795 9.189 1.00 45.34 266 GLY A N 1
ATOM 1968 C CA . GLY A 1 266 ? 13.556 19.085 8.484 1.00 45.34 266 GLY A CA 1
ATOM 1969 C C . GLY A 1 266 ? 12.148 19.682 8.315 1.00 45.34 266 GLY A C 1
ATOM 1970 O O . GLY A 1 266 ? 12.011 20.895 8.190 1.00 45.34 266 GLY A O 1
ATOM 1971 N N . LEU A 1 267 ? 11.092 18.861 8.370 1.00 45.97 267 LEU A N 1
ATOM 1972 C CA . LEU A 1 267 ? 9.682 19.285 8.291 1.00 45.97 267 LEU A CA 1
ATOM 1973 C C . LEU A 1 267 ? 9.050 19.600 9.664 1.00 45.97 267 LEU A C 1
ATOM 1975 O O . LEU A 1 267 ? 7.832 19.727 9.778 1.00 45.97 267 LEU A O 1
ATOM 1979 N N . GLY A 1 268 ? 9.856 19.718 10.727 1.00 47.75 268 GLY A N 1
ATOM 1980 C CA . GLY A 1 268 ? 9.398 20.147 12.057 1.00 47.75 268 GLY A CA 1
ATOM 1981 C C . GLY A 1 268 ? 8.679 19.075 12.889 1.00 47.75 268 GLY A C 1
ATOM 1982 O O . GLY A 1 268 ? 8.305 19.332 14.036 1.00 47.75 268 GLY A O 1
ATOM 1983 N N . LEU A 1 269 ? 8.543 17.851 12.369 1.00 55.56 269 LEU A N 1
ATOM 1984 C CA . LEU A 1 269 ? 7.937 16.711 13.073 1.00 55.56 269 LEU A CA 1
ATOM 1985 C C . LEU A 1 269 ? 8.898 16.041 14.072 1.00 55.56 269 LEU A C 1
ATOM 1987 O O . LEU A 1 269 ? 8.449 15.334 14.974 1.00 55.56 269 LEU A O 1
ATOM 1991 N N . GLY A 1 270 ? 10.204 16.317 13.980 1.00 47.44 270 GLY A N 1
ATOM 1992 C CA . GLY A 1 270 ? 11.221 15.830 14.923 1.00 47.44 270 GLY A CA 1
ATOM 1993 C C . GLY A 1 270 ? 11.130 16.420 16.340 1.00 47.44 270 GLY A C 1
ATOM 1994 O O . GLY A 1 270 ? 11.706 15.869 17.276 1.00 47.44 270 GLY A O 1
ATOM 1995 N N . SER A 1 271 ? 10.383 17.513 16.542 1.00 50.44 271 SER A N 1
ATOM 1996 C CA . SER A 1 271 ? 10.193 18.085 17.887 1.00 50.44 271 SER A CA 1
ATOM 1997 C C . SER A 1 271 ? 9.218 17.266 18.745 1.00 50.44 271 SER A C 1
ATOM 1999 O O . SER A 1 271 ? 9.381 17.189 19.961 1.00 50.44 271 SER A O 1
ATOM 2001 N N . VAL A 1 272 ? 8.263 16.569 18.119 1.00 51.12 272 VAL A N 1
ATOM 2002 C CA . VAL A 1 272 ? 7.221 15.797 18.817 1.00 51.12 272 VAL A CA 1
ATOM 2003 C C . VAL A 1 272 ? 7.773 14.490 19.403 1.00 51.12 272 VAL A C 1
ATOM 2005 O O . VAL A 1 272 ? 7.337 14.050 20.465 1.00 51.12 272 VAL A O 1
ATOM 2008 N N . THR A 1 273 ? 8.792 13.889 18.785 1.00 49.84 273 THR A N 1
ATOM 2009 C CA . THR A 1 273 ? 9.429 12.654 19.282 1.00 49.84 273 THR A CA 1
ATOM 2010 C C . THR A 1 273 ? 10.406 12.907 20.437 1.00 49.84 273 THR A C 1
ATOM 2012 O O . THR A 1 273 ? 10.583 12.040 21.300 1.00 49.84 273 THR A O 1
ATOM 2015 N N . LYS A 1 274 ? 10.989 14.110 20.527 1.00 47.03 274 LYS A N 1
ATOM 2016 C CA . LYS A 1 274 ? 11.931 14.479 21.599 1.00 47.03 274 LYS A CA 1
ATOM 2017 C C . LYS A 1 274 ? 11.224 14.821 22.917 1.00 47.03 274 LYS A C 1
ATOM 2019 O O . LYS A 1 274 ? 11.750 14.528 23.987 1.00 47.03 274 LYS A O 1
ATOM 2024 N N . SER A 1 275 ? 9.998 15.340 22.854 1.00 50.56 275 SER A N 1
ATOM 2025 C CA . SER A 1 275 ? 9.176 15.615 24.043 1.00 50.56 275 SER A CA 1
ATOM 2026 C C . SER A 1 275 ? 8.555 14.363 24.681 1.00 50.56 275 SER A C 1
ATOM 2028 O O . SER A 1 275 ? 8.145 14.421 25.835 1.00 50.56 275 SER A O 1
ATOM 2030 N N . LEU A 1 276 ? 8.516 13.229 23.970 1.00 48.69 276 LEU A N 1
ATOM 2031 C CA . LEU A 1 276 ? 7.919 11.973 24.454 1.00 48.69 276 LEU A CA 1
ATOM 2032 C C . LEU A 1 276 ? 8.935 10.940 24.963 1.00 48.69 276 LEU A C 1
ATOM 2034 O O . LEU A 1 276 ? 8.547 10.001 25.651 1.00 48.69 276 LEU A O 1
ATOM 2038 N N . THR A 1 277 ? 10.226 11.092 24.654 1.00 53.91 277 THR A N 1
ATOM 2039 C CA . THR A 1 277 ? 11.252 10.080 24.981 1.00 53.91 277 THR A CA 1
ATOM 2040 C C . THR A 1 277 ? 12.182 10.451 26.132 1.00 53.91 277 THR A C 1
ATOM 2042 O O . THR A 1 277 ? 13.010 9.629 26.514 1.00 53.91 277 THR A O 1
ATOM 2045 N N . GLY A 1 278 ? 12.024 11.634 26.739 1.00 43.94 278 GLY A N 1
ATOM 2046 C CA . GLY A 1 278 ? 12.562 11.929 28.072 1.00 43.94 278 GLY A CA 1
ATOM 2047 C C . GLY A 1 278 ? 14.032 11.556 28.295 1.00 43.94 278 GLY A C 1
ATOM 2048 O O . GLY A 1 278 ? 14.380 11.082 29.375 1.00 43.94 278 GLY A O 1
ATOM 2049 N N . ARG A 1 279 ? 14.905 11.749 27.302 1.00 39.62 279 ARG A N 1
ATOM 2050 C CA . ARG A 1 279 ? 16.357 11.675 27.493 1.00 39.62 279 ARG A CA 1
ATOM 2051 C C . ARG A 1 279 ? 16.997 12.975 27.035 1.00 39.62 279 ARG A C 1
ATOM 2053 O O . ARG A 1 279 ? 16.833 13.377 25.885 1.00 39.62 279 ARG A O 1
ATOM 2060 N N . LYS A 1 280 ? 17.659 13.622 27.998 1.00 39.34 280 LYS A N 1
ATOM 2061 C CA . LYS A 1 280 ? 18.644 14.678 27.765 1.00 39.34 280 LYS A CA 1
ATOM 2062 C C . LYS A 1 280 ? 19.797 14.136 26.934 1.00 39.34 280 LYS A C 1
ATOM 2064 O O . LYS A 1 280 ? 20.152 12.956 27.157 1.00 39.34 280 LYS A O 1
#

Foldseek 3Di:
DFFFAAALQQFTADPVRHTFKGWPWADSVQRGGFGAHPVQFGADPVRDGRTGIDTPVPPPDPPDPDQDPVNVVVVVVVVLLLVLLLQLLVLLVVLCVQLLVLLVQLLVLLVVQLPDDPVPRDLVVSLVRNLVSLLSNLVSLLVSLVVNCVSCVVLVLLVVQLVCVVVVPDDPSNVSSVVSLQVLLCSLLCSQVSSQVSCVVVVVNNVSCLQSSCSNLVSSLSSCQSNNHPPVNSLVSSLVSCVVSVVNVSNCCSCVSNVCPVVCVVVVVVVVVVVPPPDD

pLDDT: mean 82.81, std 15.13, range [39.34, 98.69]